Protein AF-0000000078825358 (afdb_homodimer)

Radius of gyration: 20.34 Å; Cα contacts (8 Å, |Δi|>4): 154; chains: 2; bounding box: 24×74×49 Å

pLDDT: mean 84.0, std 16.32, range [26.94, 98.69]

Secondary structure (DSSP, 8-state):
---------HHHHHHHHHHHHHHHHHHHHHHHHHTT--HHHHHHHHHHHHHHHHHHHHHHHHHHHHHHHHHHHHH---HHHHHHHHHHHHHT-/---------HHHHHHHHHHHHHHHHHHHHHHHHHTT--HHHHHHHHHHHHHHHHHHHHHHHHHHHHHHHHHHHHH---HHHHHHHHHHHHHT-

Nearest PDB structures (foldseek):
  5fmn-assembly1_B  TM=8.905E-01  e=5.724E-06  Synechocystis sp. PCC 6803
  4m1p-assembly1_A  TM=8.983E-01  e=9.996E-05  Geobacillus thermodenitrificans NG80-2
  4adz-assembly1_A-2  TM=8.937E-01  e=7.310E-04  Streptomyces lividans
  7mq3-assembly1_A  TM=7.924E-01  e=8.809E-04  Streptococcus pneumoniae D39
  5fmn-assembly1_B  TM=8.908E-01  e=6.743E-06  Synechocystis sp. PCC 6803

Sequence (186 aa):
MSQEKKHKHENTKMVINRLSRAIGHLESVKKMVQDERDCSEILIQMAAVKSAVNNIGKLILQDHLNHCITEAINTGDKSELEKFSDAIGKFMKMSQEKKHKHENTKMVINRLSRAIGHLESVKKMVQDERDCSEILIQMAAVKSAVNNIGKLILQDHLNHCITEAINTGDKSELEKFSDAIGKFMK

Structure (mmCIF, N/CA/C/O backbone):
data_AF-0000000078825358-model_v1
#
loop_
_entity.id
_entity.type
_entity.pdbx_description
1 polymer 'Uncharacterized protein'
#
loop_
_atom_site.group_PDB
_atom_site.id
_atom_site.type_symbol
_atom_site.label_atom_id
_atom_site.label_alt_id
_atom_site.label_comp_id
_atom_site.label_asym_id
_atom_site.label_entity_id
_atom_site.label_seq_id
_atom_site.pdbx_PDB_ins_code
_atom_site.Cartn_x
_atom_site.Cartn_y
_atom_site.Cartn_z
_atom_site.occupancy
_atom_site.B_iso_or_equiv
_atom_site.auth_seq_id
_atom_site.auth_comp_id
_atom_site.auth_asym_id
_atom_site.auth_atom_id
_atom_site.pdbx_PDB_model_num
ATOM 1 N N . MET A 1 1 ? 3.896 30.859 24.25 1 26.97 1 MET A N 1
ATOM 2 C CA . MET A 1 1 ? 3.746 29.406 24.312 1 26.97 1 MET A CA 1
ATOM 3 C C . MET A 1 1 ? 3.148 28.875 23.016 1 26.97 1 MET A C 1
ATOM 5 O O . MET A 1 1 ? 2.049 29.266 22.625 1 26.97 1 MET A O 1
ATOM 9 N N . SER A 1 2 ? 3.857 28.766 21.859 1 32.06 2 SER A N 1
ATOM 10 C CA . SER A 1 2 ? 3.473 28.5 20.469 1 32.06 2 SER A CA 1
ATOM 11 C C . SER A 1 2 ? 2.465 27.359 20.375 1 32.06 2 SER A C 1
ATOM 13 O O . SER A 1 2 ? 2.713 26.266 20.875 1 32.06 2 SER A O 1
ATOM 15 N N . GLN A 1 3 ? 1.145 27.594 20.609 1 31.33 3 GLN A N 1
ATOM 16 C CA . GLN A 1 3 ? 0.047 26.625 20.656 1 31.33 3 GLN A CA 1
ATOM 17 C C . GLN A 1 3 ? 0.237 25.531 19.609 1 31.33 3 GLN A C 1
ATOM 19 O O . GLN A 1 3 ? 0.234 25.812 18.406 1 31.33 3 GLN A O 1
ATOM 24 N N . GLU A 1 4 ? 1.235 24.766 19.688 1 39.16 4 GLU A N 1
ATOM 25 C CA . GLU A 1 4 ? 1.463 23.609 18.828 1 39.16 4 GLU A CA 1
ATOM 26 C C . GLU A 1 4 ? 0.147 22.938 18.438 1 39.16 4 GLU A C 1
ATOM 28 O O . GLU A 1 4 ? -0.538 22.375 19.297 1 39.16 4 GLU A O 1
ATOM 33 N N . LYS A 1 5 ? -0.804 23.781 17.797 1 45.09 5 LYS A N 1
ATOM 34 C CA . LYS A 1 5 ? -2.164 23.422 17.406 1 45.09 5 LYS A CA 1
ATOM 35 C C . LYS A 1 5 ? -2.248 21.953 17 1 45.09 5 LYS A C 1
ATOM 37 O O . LYS A 1 5 ? -1.494 21.5 16.141 1 45.09 5 LYS A O 1
ATOM 42 N N . LYS A 1 6 ? -2.473 21.172 18.031 1 47.84 6 LYS A N 1
ATOM 43 C CA . LYS A 1 6 ? -2.777 19.75 17.875 1 47.84 6 LYS A CA 1
ATOM 44 C C . LYS A 1 6 ? -3.777 19.531 16.75 1 47.84 6 LYS A C 1
ATOM 46 O O . LYS A 1 6 ? -4.832 20.156 16.703 1 47.84 6 LYS A O 1
ATOM 51 N N . HIS A 1 7 ? -3.42 19.422 15.508 1 46.88 7 HIS A N 1
ATOM 52 C CA . HIS A 1 7 ? -4.316 19.078 14.406 1 46.88 7 HIS A CA 1
ATOM 53 C C . HIS A 1 7 ? -5.176 17.875 14.758 1 46.88 7 HIS A C 1
ATOM 55 O O . HIS A 1 7 ? -4.676 16.75 14.82 1 46.88 7 HIS A O 1
ATOM 61 N N . LYS A 1 8 ? -5.977 18.156 15.844 1 50.81 8 LYS A N 1
ATOM 62 C C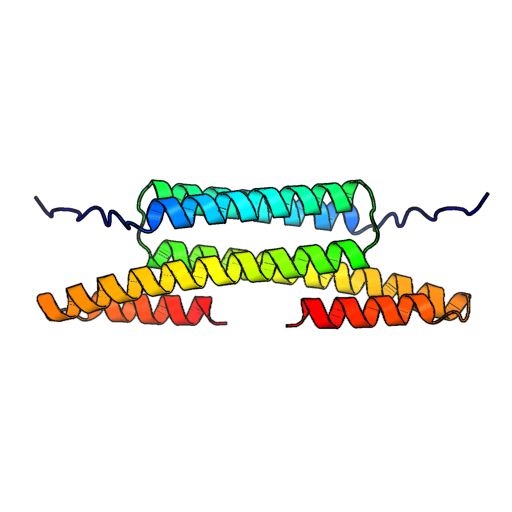A . LYS A 1 8 ? -6.965 17.109 16.047 1 50.81 8 LYS A CA 1
ATOM 63 C C . LYS A 1 8 ? -7.711 16.781 14.758 1 50.81 8 LYS A C 1
ATOM 65 O O . LYS A 1 8 ? -8.367 17.656 14.18 1 50.81 8 LYS A O 1
ATOM 70 N N . HIS A 1 9 ? -7.191 16.109 13.805 1 53.44 9 HIS A N 1
ATOM 71 C CA . HIS A 1 9 ? -7.922 15.789 12.586 1 53.44 9 HIS A CA 1
ATOM 72 C C . HIS A 1 9 ? -9.141 14.922 12.875 1 53.44 9 HIS A C 1
ATOM 74 O O . HIS A 1 9 ? -9.031 13.898 13.555 1 53.44 9 HIS A O 1
ATOM 80 N N . GLU A 1 10 ? -10.383 15.508 13.086 1 59.75 10 GLU A N 1
ATOM 81 C CA . GLU A 1 10 ? -11.562 14.656 13.008 1 59.75 10 GLU A CA 1
ATOM 82 C C . GLU A 1 10 ? -11.305 13.43 12.141 1 59.75 10 GLU A C 1
ATOM 84 O O . GLU A 1 10 ? -11.844 12.352 12.406 1 59.75 10 GLU A O 1
ATOM 89 N N . ASN A 1 11 ? -10.266 13.461 11.352 1 80.19 11 ASN A N 1
ATOM 90 C CA . ASN A 1 11 ? -10.031 12.367 10.406 1 80.19 11 ASN A CA 1
ATOM 91 C C . ASN A 1 11 ? -8.906 11.453 10.883 1 80.19 11 ASN A C 1
ATOM 93 O O . ASN A 1 11 ? -8.633 10.422 10.258 1 80.19 11 ASN A O 1
ATOM 97 N N . THR A 1 12 ? -8.461 11.883 12.117 1 87.69 12 THR A N 1
ATOM 98 C CA . THR A 1 12 ? -7.359 11.07 12.617 1 87.69 12 THR A CA 1
ATOM 99 C C . THR A 1 12 ? -7.824 9.648 12.922 1 87.69 12 THR A C 1
ATOM 101 O O . THR A 1 12 ? -7.172 8.68 12.531 1 87.69 12 THR A O 1
ATOM 104 N N . LYS A 1 13 ? -8.938 9.602 13.633 1 91.94 13 LYS A N 1
ATOM 105 C CA . LYS A 1 13 ? -9.461 8.281 13.977 1 91.94 13 LYS A CA 1
ATOM 106 C C . LYS A 1 13 ? -9.789 7.484 12.719 1 91.94 13 LYS A C 1
ATOM 108 O O . LYS A 1 13 ? -9.516 6.285 12.648 1 91.94 13 LYS A O 1
ATOM 113 N N . MET A 1 14 ? -10.375 8.148 11.797 1 93.5 14 MET A N 1
ATOM 114 C CA . MET A 1 14 ? -10.727 7.5 10.531 1 93.5 14 MET A CA 1
ATOM 115 C C . MET A 1 14 ? -9.477 7.008 9.812 1 93.5 14 MET A C 1
ATOM 117 O O . MET A 1 14 ? -9.445 5.879 9.312 1 93.5 14 MET A O 1
ATOM 121 N N . VAL A 1 15 ? -8.453 7.812 9.75 1 95.31 15 VAL A N 1
ATOM 122 C CA . VAL A 1 15 ? -7.207 7.457 9.086 1 95.31 15 VAL A CA 1
ATOM 123 C C . VAL A 1 15 ? -6.566 6.262 9.789 1 95.31 15 VAL A C 1
ATOM 125 O O . VAL A 1 15 ? -6.113 5.32 9.133 1 95.31 15 VAL A O 1
ATOM 128 N N . ILE A 1 16 ? -6.621 6.266 11.102 1 97 16 ILE A N 1
ATOM 129 C CA . ILE A 1 16 ? -6.039 5.188 11.891 1 97 16 ILE A CA 1
ATOM 130 C C . ILE A 1 16 ? -6.781 3.883 11.609 1 97 16 ILE A C 1
ATOM 132 O O . ILE A 1 16 ? -6.16 2.834 11.422 1 97 16 ILE A O 1
ATOM 136 N N . ASN A 1 17 ? -8.062 3.977 11.594 1 96.94 17 ASN A N 1
ATOM 137 C CA . ASN A 1 17 ? -8.867 2.789 11.32 1 96.94 17 ASN A CA 1
ATOM 138 C C . ASN A 1 17 ? -8.578 2.225 9.93 1 96.94 17 ASN A C 1
ATOM 140 O O . ASN A 1 17 ? -8.5 1.009 9.758 1 96.94 17 ASN A O 1
ATOM 144 N N . ARG A 1 18 ? -8.484 3.064 8.961 1 97.12 18 ARG A N 1
ATOM 145 C CA . ARG A 1 18 ? -8.195 2.619 7.602 1 97.12 18 ARG A CA 1
ATOM 146 C C . ARG A 1 18 ? -6.801 2.01 7.508 1 97.12 18 ARG A C 1
ATOM 148 O O . ARG A 1 18 ? -6.598 1.02 6.801 1 97.12 18 ARG A O 1
ATOM 155 N N . LEU A 1 19 ? -5.832 2.613 8.18 1 98.06 19 LEU A N 1
ATOM 156 C CA . LEU A 1 19 ? -4.484 2.051 8.234 1 98.06 19 LEU A CA 1
ATOM 157 C C . LEU A 1 19 ? -4.5 0.66 8.859 1 98.06 19 LEU A C 1
ATOM 159 O O . LEU A 1 19 ? -3.852 -0.259 8.352 1 98.06 19 LEU A O 1
ATOM 163 N N . SER A 1 20 ? -5.23 0.525 9.93 1 98.44 20 SER A N 1
ATOM 164 C CA . SER A 1 20 ? -5.344 -0.767 10.594 1 98.44 20 SER A CA 1
ATOM 165 C C . SER A 1 20 ? -5.926 -1.822 9.664 1 98.44 20 SER A C 1
ATOM 167 O O . SER A 1 20 ? -5.449 -2.959 9.625 1 98.44 20 SER A O 1
ATOM 169 N N . ARG A 1 21 ? -6.879 -1.431 8.922 1 98.31 21 ARG A N 1
ATOM 170 C CA . ARG A 1 21 ? -7.488 -2.355 7.977 1 98.31 21 ARG A CA 1
ATOM 171 C C . ARG A 1 21 ? -6.504 -2.75 6.883 1 98.31 21 ARG A C 1
ATOM 173 O O . ARG A 1 21 ? -6.426 -3.92 6.5 1 98.31 21 ARG A O 1
ATOM 180 N N . AL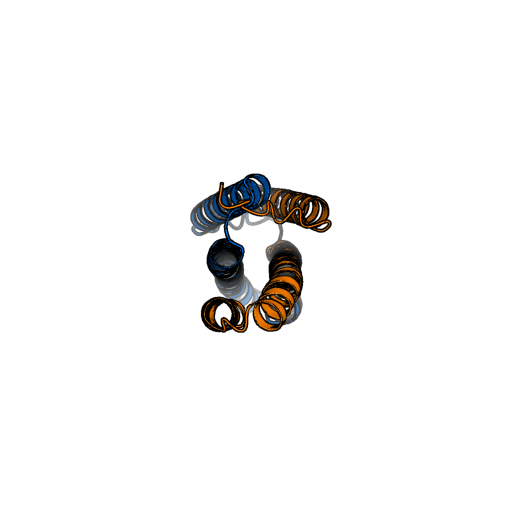A A 1 22 ? -5.785 -1.8 6.355 1 98.5 22 ALA A N 1
ATOM 181 C CA . ALA A 1 22 ? -4.801 -2.084 5.312 1 98.5 22 ALA A CA 1
ATOM 182 C C . ALA A 1 22 ? -3.707 -3.012 5.832 1 98.5 22 ALA A C 1
ATOM 184 O O . ALA A 1 22 ? -3.26 -3.914 5.121 1 98.5 22 ALA A O 1
ATOM 185 N N . ILE A 1 23 ? -3.275 -2.785 7.098 1 98.69 23 ILE A N 1
ATOM 186 C CA . ILE A 1 23 ? -2.268 -3.625 7.734 1 98.69 23 ILE A CA 1
ATOM 187 C C . ILE A 1 23 ? -2.787 -5.059 7.848 1 98.69 23 ILE A C 1
ATOM 189 O O . ILE A 1 23 ? -2.092 -6.008 7.477 1 98.69 23 ILE A O 1
ATOM 193 N N . GLY A 1 24 ? -3.979 -5.211 8.328 1 98.38 24 GLY A N 1
ATOM 194 C CA . GLY A 1 24 ? -4.578 -6.531 8.414 1 98.38 24 GLY A CA 1
ATOM 195 C C . GLY A 1 24 ? -4.676 -7.23 7.07 1 98.38 24 GLY A C 1
ATOM 196 O O . GLY A 1 24 ? -4.422 -8.43 6.973 1 98.38 24 GLY A O 1
ATOM 197 N N . HIS A 1 25 ? -5.078 -6.461 6.051 1 98.62 25 HIS A N 1
ATOM 198 C CA . HIS A 1 25 ? -5.184 -7.02 4.707 1 98.62 25 HIS A CA 1
ATOM 199 C C . HIS A 1 25 ? -3.828 -7.504 4.203 1 98.62 25 HIS A C 1
ATOM 201 O O . HIS A 1 25 ? -3.729 -8.594 3.625 1 98.62 25 HIS A O 1
ATOM 207 N N . LEU A 1 26 ? -2.756 -6.758 4.445 1 98.44 26 LEU A N 1
ATOM 208 C CA . LEU A 1 26 ? -1.415 -7.164 4.039 1 98.44 26 LEU A CA 1
ATOM 209 C C . LEU A 1 26 ? -0.979 -8.422 4.781 1 98.44 26 LEU A C 1
ATOM 211 O O . LEU A 1 26 ? -0.311 -9.289 4.211 1 98.44 26 LEU A O 1
ATOM 215 N N . GLU A 1 27 ? -1.339 -8.484 6.066 1 98.5 27 GLU A N 1
ATOM 216 C CA . GLU A 1 27 ? -1.047 -9.695 6.832 1 98.5 27 GLU A CA 1
ATOM 217 C C . GLU A 1 27 ? -1.723 -10.914 6.211 1 98.5 27 GLU A C 1
ATOM 219 O O . GLU A 1 27 ? -1.133 -11.992 6.152 1 98.5 27 GLU A O 1
ATOM 224 N N . SER A 1 28 ? -2.936 -10.711 5.781 1 98.31 28 SER A N 1
ATOM 225 C CA . SER A 1 28 ? -3.646 -11.797 5.113 1 98.31 28 SER A CA 1
ATOM 226 C C . SER A 1 28 ? -2.943 -12.203 3.822 1 98.31 28 SER A C 1
ATOM 228 O O . SER A 1 28 ? -2.82 -13.398 3.525 1 98.31 28 SER A O 1
ATOM 230 N N . VAL A 1 29 ? -2.49 -11.25 3.064 1 97.88 29 VAL A N 1
ATOM 231 C CA . VAL A 1 29 ? -1.772 -11.539 1.828 1 97.88 29 VAL A CA 1
ATOM 232 C C . VAL A 1 29 ? -0.504 -12.328 2.141 1 97.88 29 VAL A C 1
ATOM 234 O O . VAL A 1 29 ? -0.192 -13.305 1.461 1 97.88 29 VAL A O 1
ATOM 237 N N . LYS A 1 30 ? 0.25 -11.898 3.113 1 97.62 30 LYS A N 1
ATOM 238 C CA . LYS A 1 30 ? 1.453 -12.609 3.541 1 97.62 30 LYS A CA 1
ATOM 239 C C . LYS A 1 30 ? 1.146 -14.07 3.857 1 97.62 30 LYS A C 1
ATOM 241 O O . LYS A 1 30 ? 1.883 -14.969 3.443 1 97.62 30 LYS A O 1
ATOM 246 N N . LYS A 1 31 ? 0.069 -14.305 4.602 1 97.88 31 LYS A N 1
ATOM 247 C CA . LYS A 1 31 ? -0.357 -15.664 4.926 1 97.88 31 LYS A CA 1
ATOM 248 C C . LYS A 1 31 ? -0.679 -16.453 3.66 1 97.88 31 LYS A C 1
ATOM 250 O O . LYS A 1 31 ? -0.344 -17.641 3.559 1 97.88 31 LYS A O 1
ATOM 255 N N . MET A 1 32 ? -1.351 -15.781 2.711 1 96.12 32 MET A N 1
ATOM 256 C CA . MET A 1 32 ? -1.651 -16.438 1.441 1 96.12 32 MET A CA 1
ATOM 257 C C . MET A 1 32 ? -0.373 -16.891 0.75 1 96.12 32 MET A C 1
ATOM 259 O O . MET A 1 32 ? -0.333 -17.984 0.167 1 96.12 32 MET A O 1
ATOM 263 N N . VAL A 1 33 ? 0.634 -16.047 0.762 1 94.69 33 VAL A N 1
ATOM 264 C CA . VAL A 1 33 ? 1.916 -16.391 0.152 1 94.69 33 VAL A CA 1
ATOM 265 C C . VAL A 1 33 ? 2.543 -17.578 0.888 1 94.69 33 VAL A C 1
ATOM 267 O O . VAL A 1 33 ? 3.037 -18.516 0.26 1 94.69 33 VAL A O 1
ATOM 270 N N . GLN A 1 34 ? 2.518 -17.594 2.209 1 94.81 34 GLN A N 1
ATOM 271 C CA . GLN A 1 34 ? 3.041 -18.688 3.031 1 94.81 34 GLN A CA 1
ATOM 272 C C . GLN A 1 34 ? 2.314 -20 2.736 1 94.81 34 GLN A C 1
ATOM 274 O O . GLN A 1 34 ? 2.928 -21.062 2.738 1 94.81 34 GLN A O 1
ATOM 279 N N . ASP A 1 35 ? 1.059 -19.906 2.467 1 94.94 35 ASP A N 1
ATOM 280 C CA . ASP A 1 35 ? 0.215 -21.062 2.211 1 94.94 35 ASP A CA 1
ATOM 281 C C . ASP A 1 35 ? 0.295 -21.484 0.747 1 94.94 35 ASP A C 1
ATOM 283 O O . ASP A 1 35 ? -0.438 -22.375 0.312 1 94.94 35 ASP A O 1
ATOM 287 N N . GLU A 1 36 ? 1.077 -20.719 0.03 1 90.06 36 GLU A N 1
ATOM 288 C CA . GLU A 1 36 ? 1.315 -21.016 -1.38 1 90.06 36 GLU A CA 1
ATOM 289 C C . GLU A 1 36 ? 0.009 -21.047 -2.168 1 90.06 36 GLU A C 1
ATOM 291 O O . GLU A 1 36 ? -0.234 -21.953 -2.953 1 90.06 36 GLU A O 1
ATOM 296 N N . ARG A 1 37 ? -0.801 -20.078 -1.867 1 90.38 37 ARG A N 1
ATOM 297 C CA . ARG A 1 37 ? -2.053 -19.922 -2.6 1 90.38 37 ARG A CA 1
ATOM 298 C C . ARG A 1 37 ? -1.795 -19.531 -4.051 1 90.38 37 ARG A C 1
ATOM 300 O O . ARG A 1 37 ? -0.663 -19.203 -4.422 1 90.38 37 ARG A O 1
ATOM 307 N N . ASP A 1 38 ? -2.793 -19.578 -4.898 1 85.38 38 ASP A N 1
ATOM 308 C CA . ASP A 1 38 ? -2.715 -19.234 -6.316 1 85.38 38 ASP A CA 1
ATOM 309 C C . ASP A 1 38 ? -2.273 -17.781 -6.516 1 85.38 38 ASP A C 1
ATOM 311 O O . ASP A 1 38 ? -2.799 -16.875 -5.867 1 85.38 38 ASP A O 1
ATOM 315 N N . CYS A 1 39 ? -1.363 -17.594 -7.34 1 85.19 39 CYS A N 1
ATOM 316 C CA . CYS A 1 39 ? -0.762 -16.297 -7.578 1 85.19 39 CYS A CA 1
ATOM 317 C C . CYS A 1 39 ? -1.804 -15.297 -8.07 1 85.19 39 CYS A C 1
ATOM 319 O O . CYS A 1 39 ? -1.729 -14.102 -7.75 1 85.19 39 CYS A O 1
ATOM 321 N N . SER A 1 40 ? -2.734 -15.766 -8.906 1 83.81 40 SER A N 1
ATOM 322 C CA . SER A 1 40 ? -3.771 -14.867 -9.398 1 83.81 40 SER A CA 1
ATOM 323 C C . SER A 1 40 ? -4.605 -14.305 -8.25 1 83.81 40 SER A C 1
ATOM 325 O O . SER A 1 40 ? -4.969 -13.125 -8.266 1 83.81 40 SER A O 1
ATOM 327 N N . GLU A 1 41 ? -4.918 -15.117 -7.273 1 89.44 41 GLU A N 1
ATOM 328 C CA . GLU A 1 41 ? -5.656 -14.672 -6.094 1 89.44 41 GLU A CA 1
ATOM 329 C C . GLU A 1 41 ? -4.844 -13.68 -5.273 1 89.44 41 GLU A C 1
ATOM 331 O O . GLU A 1 41 ? -5.375 -12.664 -4.812 1 89.44 41 GLU A O 1
ATOM 336 N N . ILE A 1 42 ? -3.598 -13.984 -5.176 1 93.62 42 ILE A N 1
ATOM 337 C CA . ILE A 1 42 ? -2.707 -13.109 -4.422 1 93.62 42 ILE A CA 1
ATOM 338 C C . ILE A 1 42 ? -2.621 -11.742 -5.102 1 93.62 42 ILE A C 1
ATOM 340 O O . ILE A 1 42 ? -2.684 -10.711 -4.438 1 93.62 42 ILE A O 1
ATOM 344 N N . LEU A 1 43 ? -2.549 -11.75 -6.418 1 91.69 43 LEU A N 1
ATOM 345 C CA . LEU A 1 43 ? -2.422 -10.5 -7.168 1 91.69 43 LEU A CA 1
ATOM 346 C C . LEU A 1 43 ? -3.684 -9.656 -7.031 1 91.69 43 LEU A C 1
ATOM 348 O O . LEU A 1 43 ? -3.604 -8.43 -6.949 1 91.69 43 LEU A O 1
ATOM 352 N N . ILE A 1 44 ? -4.801 -10.281 -7.008 1 91.94 44 ILE A N 1
ATOM 353 C CA . ILE A 1 44 ? -6.059 -9.562 -6.844 1 91.94 44 ILE A CA 1
ATOM 354 C C . ILE A 1 44 ? -6.086 -8.883 -5.477 1 91.94 44 ILE A C 1
ATOM 356 O O . ILE A 1 44 ? -6.488 -7.719 -5.363 1 91.94 44 ILE A O 1
ATOM 360 N N . GLN A 1 45 ? -5.676 -9.609 -4.449 1 94.81 45 GLN A N 1
ATOM 361 C CA . GLN A 1 45 ? -5.637 -9.031 -3.111 1 94.81 45 GLN A CA 1
ATOM 362 C C . GLN A 1 45 ? -4.613 -7.91 -3.025 1 94.81 45 GLN A C 1
ATOM 364 O O . GLN A 1 45 ? -4.84 -6.902 -2.354 1 94.81 45 GLN A O 1
ATOM 369 N N . MET A 1 46 ? -3.477 -8.094 -3.705 1 95.38 46 MET A N 1
ATOM 370 C CA . MET A 1 46 ? -2.463 -7.043 -3.727 1 95.38 46 MET A CA 1
ATOM 371 C C . MET A 1 46 ? -3.008 -5.773 -4.375 1 95.38 46 MET A C 1
ATOM 373 O O . MET A 1 46 ? -2.693 -4.664 -3.941 1 95.38 46 MET A O 1
ATOM 377 N N . ALA A 1 47 ? -3.758 -5.895 -5.434 1 94.12 47 ALA A N 1
ATOM 378 C CA . ALA A 1 47 ? -4.387 -4.746 -6.086 1 94.12 47 ALA A CA 1
ATOM 379 C C . ALA A 1 47 ? -5.297 -3.996 -5.117 1 94.12 47 ALA A C 1
ATOM 381 O O . ALA A 1 47 ? -5.309 -2.764 -5.098 1 94.12 47 ALA A O 1
ATOM 382 N N . ALA A 1 48 ? -6.07 -4.746 -4.336 1 95.69 48 ALA A N 1
ATOM 383 C CA . ALA A 1 48 ? -6.973 -4.152 -3.355 1 95.69 48 ALA A CA 1
ATOM 384 C C . ALA A 1 48 ? -6.199 -3.387 -2.287 1 95.69 48 ALA A C 1
ATOM 386 O O . ALA A 1 48 ? -6.598 -2.291 -1.886 1 95.69 48 ALA A O 1
ATOM 387 N N . VAL A 1 49 ? -5.09 -3.936 -1.812 1 97.06 49 VAL A N 1
ATOM 388 C CA . VAL A 1 49 ? -4.27 -3.268 -0.809 1 97.06 49 VAL A CA 1
ATOM 389 C C . VAL A 1 49 ? -3.67 -1.991 -1.397 1 97.06 49 VAL A C 1
ATOM 391 O O . VAL A 1 49 ? -3.648 -0.948 -0.741 1 97.06 49 VAL A O 1
ATOM 394 N N . LYS A 1 50 ? -3.139 -2.055 -2.602 1 95.56 50 LYS A N 1
ATOM 395 C CA . LYS A 1 50 ? -2.584 -0.893 -3.289 1 95.56 50 LYS A CA 1
ATOM 396 C C . LYS A 1 50 ? -3.6 0.247 -3.348 1 95.56 50 LYS A C 1
ATOM 398 O O . LYS A 1 50 ? -3.271 1.394 -3.037 1 95.56 50 LYS A O 1
ATOM 403 N N . SER A 1 51 ? -4.812 -0.11 -3.742 1 95.81 51 SER A N 1
ATOM 404 C CA . SER A 1 51 ? -5.891 0.873 -3.812 1 95.81 51 SER A CA 1
ATOM 405 C C . SER A 1 51 ? -6.191 1.464 -2.439 1 95.81 51 SER A C 1
ATOM 407 O O . SER A 1 51 ? -6.379 2.674 -2.307 1 95.81 51 SER A O 1
ATOM 409 N N . ALA A 1 52 ? -6.262 0.592 -1.428 1 96.44 52 ALA A N 1
ATOM 410 C CA . ALA A 1 52 ? -6.527 1.042 -0.065 1 96.44 52 ALA A CA 1
ATOM 411 C C . ALA A 1 52 ? -5.465 2.027 0.408 1 96.44 52 ALA A C 1
ATOM 413 O O . ALA A 1 52 ? -5.785 3.094 0.936 1 96.44 52 ALA A O 1
ATOM 414 N N . VAL A 1 53 ? -4.188 1.742 0.206 1 96.88 53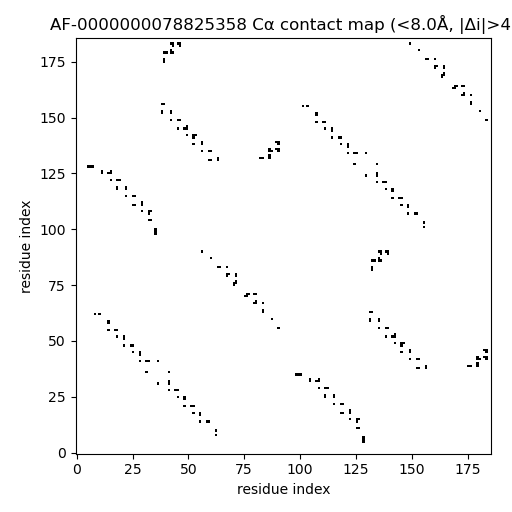 VAL A N 1
ATOM 415 C CA . VAL A 1 53 ? -3.074 2.59 0.618 1 96.88 53 VAL A CA 1
ATOM 416 C C . VAL A 1 53 ? -3.137 3.922 -0.125 1 96.88 53 VAL A C 1
ATOM 418 O O . VAL A 1 53 ? -2.953 4.984 0.475 1 96.88 53 VAL A O 1
ATOM 421 N N . ASN A 1 54 ? -3.395 3.838 -1.383 1 94.75 54 ASN A N 1
ATOM 422 C CA . ASN A 1 54 ? -3.539 5.047 -2.186 1 94.75 54 ASN A CA 1
ATOM 423 C C . ASN A 1 54 ? -4.668 5.934 -1.668 1 94.75 54 ASN A C 1
ATOM 425 O O . ASN A 1 54 ? -4.504 7.148 -1.55 1 94.75 54 ASN A O 1
ATOM 429 N N . A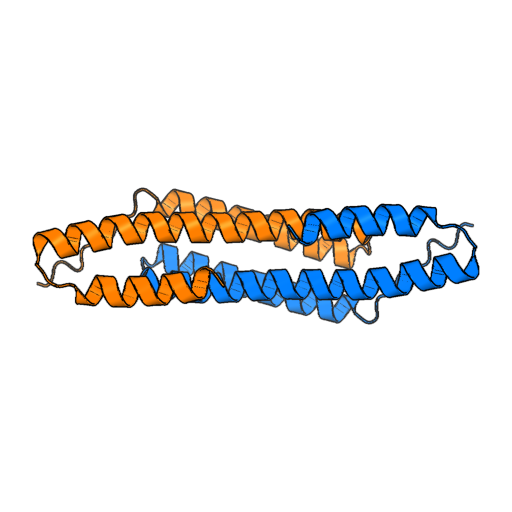SN A 1 55 ? -5.766 5.359 -1.363 1 95 55 ASN A N 1
ATOM 430 C CA . ASN A 1 55 ? -6.922 6.109 -0.891 1 95 55 ASN A CA 1
ATOM 431 C C . ASN A 1 55 ? -6.664 6.742 0.474 1 95 55 ASN A C 1
ATOM 433 O O . ASN A 1 55 ? -7.141 7.844 0.753 1 95 55 ASN A O 1
ATOM 437 N N . ILE A 1 56 ? -5.98 6.094 1.332 1 95.94 56 ILE A N 1
ATOM 438 C CA . ILE A 1 56 ? -5.598 6.648 2.625 1 95.94 56 ILE A CA 1
ATOM 439 C C . ILE A 1 56 ? -4.723 7.883 2.416 1 95.94 56 ILE A C 1
ATOM 441 O O . ILE A 1 56 ? -4.945 8.922 3.043 1 95.94 56 ILE A O 1
ATOM 445 N N . GLY A 1 57 ? -3.717 7.707 1.551 1 93.69 57 GLY A N 1
ATOM 446 C CA . GLY A 1 57 ? -2.873 8.844 1.229 1 93.69 57 GLY A CA 1
ATOM 447 C C . GLY A 1 57 ? -3.654 10.047 0.723 1 93.69 57 GLY A C 1
ATOM 448 O O . GLY A 1 57 ? -3.379 11.18 1.111 1 93.69 57 GLY A O 1
ATOM 449 N N . LYS A 1 58 ? -4.598 9.828 -0.123 1 92.56 58 LYS A N 1
ATOM 450 C CA . LYS A 1 58 ? -5.441 10.898 -0.648 1 92.56 58 LYS A CA 1
ATOM 451 C C . LYS A 1 58 ? -6.23 11.578 0.469 1 92.56 58 LYS A C 1
ATOM 453 O O . LYS A 1 58 ? -6.387 12.797 0.473 1 92.56 58 LYS A O 1
ATOM 458 N N . LEU A 1 59 ? -6.754 10.789 1.313 1 91.62 59 LEU A N 1
ATOM 459 C CA . LEU A 1 59 ? -7.5 11.328 2.445 1 91.62 59 LEU A CA 1
ATOM 460 C C . LEU A 1 59 ? -6.621 12.234 3.295 1 91.62 59 LEU A C 1
ATOM 462 O O . LEU A 1 59 ? -7.039 13.336 3.67 1 91.62 59 LEU A O 1
ATOM 466 N N . ILE A 1 60 ? -5.465 11.781 3.617 1 91.12 60 ILE A N 1
ATOM 467 C CA . ILE A 1 60 ? -4.516 12.562 4.402 1 91.12 60 ILE A CA 1
ATOM 468 C C . ILE A 1 60 ? -4.168 13.852 3.656 1 91.12 60 ILE A C 1
ATOM 470 O O . ILE A 1 60 ? -4.098 14.93 4.262 1 91.12 60 ILE A O 1
ATOM 474 N N . LEU A 1 61 ? -3.961 13.703 2.389 1 88.56 61 LEU A N 1
ATOM 475 C CA . LEU A 1 61 ? -3.639 14.852 1.541 1 88.56 61 LEU A CA 1
ATOM 476 C C . LEU A 1 61 ? -4.758 15.883 1.579 1 88.56 61 LEU A C 1
ATOM 478 O O . LEU A 1 61 ? -4.496 17.078 1.736 1 88.56 61 LEU A O 1
ATOM 482 N N . GLN A 1 62 ? -5.938 15.469 1.424 1 86.25 62 GLN A N 1
ATOM 483 C CA . GLN A 1 62 ? -7.094 16.359 1.439 1 86.25 62 GLN A CA 1
ATOM 484 C C . GLN A 1 62 ? -7.219 17.078 2.781 1 86.25 62 GLN A C 1
ATOM 486 O O . GLN A 1 62 ? -7.48 18.281 2.824 1 86.25 62 GLN A O 1
ATOM 491 N N . ASP A 1 63 ? -7.09 16.359 3.867 1 84.12 63 ASP A N 1
ATOM 492 C CA . ASP A 1 63 ? -7.141 16.953 5.203 1 84.12 63 ASP A CA 1
ATOM 493 C C . ASP A 1 63 ? -6.055 18.016 5.383 1 84.12 63 ASP A C 1
ATOM 495 O O . ASP A 1 63 ? -6.312 19.094 5.906 1 84.12 63 ASP A O 1
ATOM 499 N N . HIS A 1 64 ? -4.848 17.656 4.984 1 81.56 64 HIS A N 1
ATOM 500 C CA . HIS A 1 64 ? -3.707 18.562 5.082 1 81.56 64 HIS A CA 1
ATOM 501 C C . HIS A 1 64 ? -3.926 19.812 4.234 1 81.56 64 HIS A C 1
ATOM 503 O O . HIS A 1 64 ? -3.627 20.938 4.676 1 81.56 64 HIS A O 1
ATOM 509 N N . LEU A 1 65 ? -4.379 19.625 3.055 1 81.62 65 LEU A N 1
ATOM 510 C CA . LEU A 1 65 ? -4.641 20.734 2.148 1 81.62 65 LEU A CA 1
ATOM 511 C C . LEU A 1 65 ? -5.629 21.719 2.766 1 81.62 65 LEU A C 1
ATOM 513 O O . LEU A 1 65 ? -5.414 22.938 2.717 1 81.62 65 LEU A O 1
ATOM 517 N N . ASN A 1 66 ? -6.656 21.25 3.336 1 81.5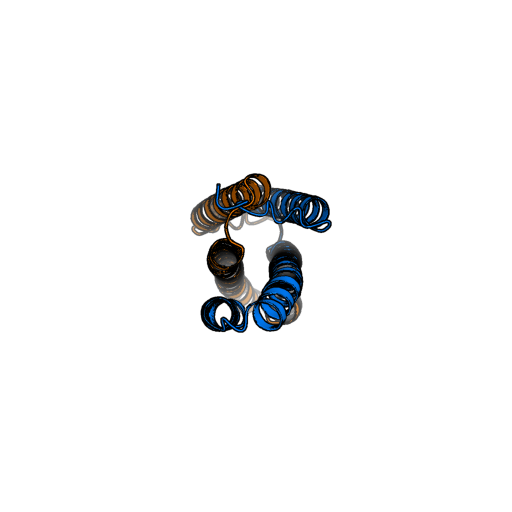6 66 ASN A N 1
ATOM 518 C CA . ASN A 1 66 ? -7.652 22.109 3.969 1 81.56 66 ASN A CA 1
ATOM 519 C C . ASN A 1 66 ? -7.047 22.906 5.113 1 81.56 66 ASN A C 1
ATOM 521 O O . ASN A 1 66 ? -7.332 24.109 5.254 1 81.56 66 ASN A O 1
ATOM 525 N N . HIS A 1 67 ? -6.23 22.281 5.883 1 79.12 67 HIS A N 1
ATOM 526 C CA . HIS A 1 67 ? -5.59 22.953 7.008 1 79.12 67 HIS A CA 1
ATOM 527 C C . HIS A 1 67 ? -4.586 24 6.527 1 79.12 67 HIS A C 1
ATOM 529 O O . HIS A 1 67 ? -4.566 25.125 7.031 1 79.12 67 HIS A O 1
ATOM 535 N N . CYS A 1 68 ? -3.742 23.562 5.582 1 77.81 68 CYS A N 1
ATOM 536 C CA . CYS A 1 68 ? -2.709 24.453 5.07 1 77.81 68 CYS A CA 1
ATOM 537 C C . CYS A 1 68 ? -3.326 25.672 4.387 1 77.81 68 CYS A C 1
ATOM 539 O O . CYS A 1 68 ? -2.846 26.797 4.555 1 77.81 68 CYS A O 1
ATOM 541 N N . ILE A 1 69 ? -4.336 25.484 3.609 1 79.31 69 ILE A N 1
ATOM 542 C CA . ILE A 1 69 ? -5.012 26.578 2.916 1 79.31 69 ILE A CA 1
ATOM 543 C C . ILE A 1 69 ? -5.641 27.531 3.936 1 79.31 69 ILE A C 1
ATOM 545 O O . ILE A 1 69 ? -5.5 28.75 3.824 1 79.31 69 ILE A O 1
ATOM 549 N N . THR A 1 70 ? -6.293 27.047 4.918 1 82.06 70 THR A N 1
ATOM 550 C CA . THR A 1 70 ? -6.91 27.859 5.953 1 82.06 70 THR A CA 1
ATOM 551 C C . THR A 1 70 ? -5.855 28.688 6.688 1 82.06 70 THR A C 1
ATOM 553 O O . THR A 1 70 ? -6.055 29.875 6.934 1 82.06 70 THR A O 1
ATOM 556 N N . GLU A 1 71 ? -4.758 28.047 6.988 1 79.56 71 GLU A N 1
ATOM 557 C CA . GLU A 1 71 ? -3.676 28.734 7.688 1 79.56 71 GLU A CA 1
ATOM 558 C C . GLU A 1 71 ? -3.061 29.828 6.816 1 79.56 71 GLU A C 1
ATOM 560 O O . GLU A 1 71 ? -2.785 30.922 7.293 1 79.56 71 GLU A O 1
ATOM 565 N N . ALA A 1 72 ? -2.871 29.5 5.539 1 81.25 72 ALA A N 1
ATOM 566 C CA . ALA A 1 72 ? -2.303 30.469 4.602 1 81.25 72 ALA A CA 1
ATOM 567 C C . ALA A 1 72 ? -3.211 31.688 4.453 1 81.25 72 ALA A C 1
ATOM 569 O O . ALA A 1 72 ? -2.732 32.812 4.402 1 81.25 72 ALA A O 1
ATOM 570 N N . ILE A 1 73 ? -4.418 31.438 4.402 1 83.56 73 ILE A N 1
ATOM 571 C CA . ILE A 1 73 ? -5.391 32.5 4.273 1 83.56 73 ILE A CA 1
ATOM 572 C C . ILE A 1 73 ? -5.359 33.375 5.523 1 83.56 73 ILE A C 1
ATOM 574 O O . ILE A 1 73 ? -5.395 34.625 5.426 1 83.56 73 ILE A O 1
ATOM 578 N N . ASN A 1 74 ? -5.176 32.781 6.68 1 88.06 74 ASN A N 1
ATOM 579 C CA . ASN A 1 74 ? -5.238 33.5 7.949 1 88.06 74 ASN A CA 1
ATOM 580 C C . ASN A 1 74 ? -3.938 34.25 8.234 1 88.06 74 ASN A C 1
ATOM 582 O O . ASN A 1 74 ? -3.957 35.344 8.812 1 88.06 74 ASN A O 1
ATOM 586 N N . THR A 1 75 ? -2.826 33.688 7.863 1 87.62 75 THR A N 1
ATOM 587 C CA . THR A 1 75 ? -1.543 34.25 8.281 1 87.62 75 THR A CA 1
ATOM 588 C C . THR A 1 75 ? -0.875 35 7.133 1 87.62 75 THR A C 1
ATOM 590 O O . THR A 1 75 ? 0.028 35.781 7.352 1 87.62 75 THR A O 1
ATOM 593 N N . GLY A 1 76 ? -1.198 34.688 5.91 1 85.81 76 GLY A N 1
ATOM 594 C CA . GLY A 1 76 ? -0.532 35.25 4.73 1 85.81 76 GLY A CA 1
ATOM 595 C C . GLY A 1 76 ? 0.787 34.562 4.43 1 85.81 76 GLY A C 1
ATOM 596 O O . GLY A 1 76 ? 1.552 35 3.58 1 85.81 76 GLY A O 1
ATOM 597 N N . ASP A 1 77 ? 1.181 33.594 5.254 1 80.56 77 ASP A N 1
ATOM 598 C CA . ASP A 1 77 ? 2.404 32.812 5.113 1 80.56 77 ASP A CA 1
ATOM 599 C C . ASP A 1 77 ? 2.182 31.609 4.215 1 80.56 77 ASP A C 1
ATOM 601 O O . ASP A 1 77 ? 1.405 30.703 4.551 1 80.56 77 ASP A O 1
ATOM 605 N N . LYS A 1 78 ? 2.85 31.578 3.021 1 80.44 78 LYS A N 1
ATOM 606 C CA . LYS A 1 78 ? 2.656 30.531 2.018 1 80.44 78 LYS A CA 1
ATOM 607 C C . LYS A 1 78 ? 3.684 29.422 2.182 1 80.44 78 LYS A C 1
ATOM 609 O O . LYS A 1 78 ? 3.689 28.453 1.41 1 80.44 78 LYS A O 1
ATOM 614 N N . SER A 1 79 ? 4.582 29.531 3.182 1 79.62 79 SER A N 1
ATOM 615 C CA . SER A 1 79 ? 5.652 28.562 3.363 1 79.62 79 SER A CA 1
ATOM 616 C C . SER A 1 79 ? 5.098 27.141 3.543 1 79.62 79 SER A C 1
ATOM 618 O O . SER A 1 79 ? 5.605 26.188 2.953 1 79.62 79 SER A O 1
ATOM 620 N N . GLU A 1 80 ? 3.959 27.031 4.344 1 73.5 80 GLU A N 1
ATOM 621 C CA . GLU A 1 80 ? 3.346 25.734 4.594 1 73.5 80 GLU A CA 1
ATOM 622 C C . GLU A 1 80 ? 2.723 25.156 3.322 1 73.5 80 GLU A C 1
ATOM 624 O O . GLU A 1 80 ? 2.729 23.953 3.111 1 73.5 80 GLU A O 1
ATOM 629 N N . LEU A 1 81 ? 2.355 26 2.389 1 75.25 81 LEU A N 1
ATOM 630 C CA . LEU A 1 81 ? 1.754 25.594 1.124 1 75.25 81 LEU A CA 1
ATOM 631 C C . LEU A 1 81 ? 2.801 24.984 0.193 1 75.25 81 LEU A C 1
ATOM 633 O O . LEU A 1 81 ? 2.514 24.031 -0.537 1 75.25 81 LEU A O 1
ATOM 637 N N . GLU A 1 82 ? 3.986 25.531 0.242 1 79 82 GLU A N 1
ATOM 638 C CA . GLU A 1 82 ? 5.07 25.016 -0.587 1 79 82 GLU A CA 1
ATOM 639 C C . GLU A 1 82 ? 5.473 23.609 -0.151 1 79 82 GLU A C 1
ATOM 641 O O . GLU A 1 82 ? 5.691 22.734 -0.99 1 79 82 GLU A O 1
ATOM 646 N N . LYS A 1 83 ? 5.613 23.453 1.16 1 73.5 83 LYS A N 1
ATOM 647 C CA . LYS A 1 83 ? 5.922 22.125 1.694 1 73.5 83 LYS A CA 1
ATOM 648 C C . LYS A 1 83 ? 4.848 21.125 1.309 1 73.5 83 LYS A C 1
ATOM 650 O O . LYS A 1 83 ? 5.16 19.984 0.941 1 73.5 83 LYS A O 1
ATOM 655 N N . PHE A 1 84 ? 3.621 21.609 1.349 1 75.44 84 PHE A N 1
ATOM 656 C CA . PHE A 1 84 ? 2.492 20.766 0.989 1 75.44 84 PHE A CA 1
ATOM 657 C C . PHE A 1 84 ? 2.543 20.391 -0.488 1 75.44 84 PHE A C 1
ATOM 659 O O . PHE A 1 84 ? 2.342 19.234 -0.847 1 75.44 84 PHE A O 1
ATOM 666 N N . SER A 1 85 ? 2.912 21.328 -1.333 1 79.25 85 SER A N 1
ATOM 667 C CA . SER A 1 85 ? 3.008 21.094 -2.77 1 79.25 85 SER A CA 1
ATOM 668 C C . SER A 1 85 ? 4.066 20.047 -3.09 1 79.25 85 SER A C 1
ATOM 670 O O . SER A 1 85 ? 3.854 19.172 -3.945 1 79.25 85 SER A O 1
ATOM 672 N N . ASP A 1 86 ? 5.113 20.031 -2.402 1 82.06 86 ASP A N 1
ATOM 673 C CA . ASP A 1 86 ? 6.184 19.062 -2.59 1 82.06 86 ASP A CA 1
ATOM 674 C C . ASP A 1 86 ? 5.723 17.656 -2.193 1 82.06 86 ASP A C 1
ATOM 676 O O . ASP A 1 86 ? 6.008 16.688 -2.891 1 82.06 86 ASP A O 1
ATOM 680 N N . ALA A 1 87 ? 5.066 17.547 -1.064 1 78.06 87 ALA A N 1
ATOM 681 C CA . ALA A 1 87 ? 4.531 16.281 -0.585 1 78.06 87 ALA A CA 1
ATOM 682 C C . ALA A 1 87 ? 3.52 15.695 -1.57 1 78.06 87 ALA A C 1
ATOM 684 O O . ALA A 1 87 ? 3.525 14.492 -1.843 1 78.06 87 ALA A O 1
ATOM 685 N N . ILE A 1 88 ? 2.732 16.547 -2.172 1 82.06 88 ILE A N 1
ATOM 686 C CA . ILE A 1 88 ? 1.764 16.141 -3.184 1 82.06 88 ILE A CA 1
ATOM 687 C C . ILE A 1 88 ? 2.492 15.547 -4.391 1 82.06 88 ILE A C 1
ATOM 689 O O . ILE A 1 88 ? 2.098 14.5 -4.914 1 82.06 88 ILE A O 1
ATOM 693 N N . GLY A 1 89 ? 3.502 16.203 -4.754 1 83.31 89 GLY A N 1
ATOM 694 C CA . GLY A 1 89 ? 4.285 15.711 -5.883 1 83.31 89 GLY A CA 1
ATOM 695 C C . GLY A 1 89 ? 4.863 14.328 -5.656 1 83.31 89 GLY A C 1
ATOM 696 O O . GLY A 1 89 ? 4.859 13.492 -6.562 1 83.31 89 GLY A O 1
ATOM 697 N N . LYS A 1 90 ? 5.254 14.094 -4.488 1 82 90 LYS A N 1
ATOM 698 C CA . LYS A 1 90 ? 5.855 12.805 -4.148 1 82 90 LYS A CA 1
ATOM 699 C C . LYS A 1 90 ? 4.797 11.711 -4.066 1 82 90 LYS A C 1
ATOM 701 O O . LYS A 1 90 ? 5.043 10.57 -4.461 1 82 90 LYS A O 1
ATOM 706 N N . PHE A 1 91 ? 3.674 12.109 -3.611 1 84.5 91 PHE A N 1
ATOM 707 C CA . PHE A 1 91 ? 2.621 11.117 -3.412 1 84.5 91 PHE A CA 1
ATOM 708 C C . PHE A 1 91 ? 1.935 10.781 -4.73 1 84.5 91 PHE A C 1
ATOM 710 O O . PHE A 1 91 ? 1.507 9.648 -4.945 1 84.5 91 PHE A O 1
ATOM 717 N N . MET A 1 92 ? 1.854 11.688 -5.672 1 77.25 92 MET A N 1
ATOM 718 C CA . MET A 1 92 ? 1.102 11.492 -6.91 1 77.25 92 MET A CA 1
ATOM 719 C C . MET A 1 92 ? 1.961 10.82 -7.969 1 77.25 92 MET A C 1
ATOM 721 O O . MET A 1 92 ? 1.49 10.547 -9.078 1 77.25 92 MET A O 1
ATOM 725 N N . LYS A 1 93 ? 3.145 10.383 -7.66 1 70.44 93 LYS A N 1
ATOM 726 C CA . LYS A 1 93 ? 3.979 9.695 -8.641 1 70.44 93 LYS A CA 1
ATOM 727 C C . LYS A 1 93 ? 3.561 8.234 -8.789 1 70.44 93 LYS A C 1
ATOM 729 O O . LYS A 1 93 ? 3.033 7.637 -7.848 1 70.44 93 LYS A O 1
ATOM 734 N N . MET B 1 1 ? -1.925 -39.219 -8.648 1 26.94 1 MET B N 1
ATOM 735 C CA . MET B 1 1 ? -1.706 -38.312 -7.512 1 26.94 1 MET B CA 1
ATOM 736 C C . MET B 1 1 ? -1.276 -36.938 -7.988 1 26.94 1 MET B C 1
ATOM 738 O O . MET B 1 1 ? -0.271 -36.812 -8.688 1 26.94 1 MET B O 1
ATOM 742 N N . SER B 1 2 ? -2.133 -36.031 -8.523 1 31.53 2 SER B N 1
ATOM 743 C CA . SER B 1 2 ? -1.939 -34.75 -9.227 1 31.53 2 SER B CA 1
ATOM 744 C C . SER B 1 2 ? -0.91 -33.875 -8.516 1 31.53 2 SER B C 1
ATOM 746 O O . SER B 1 2 ? -1.044 -33.594 -7.324 1 31.53 2 SER B O 1
ATOM 748 N N . GLN B 1 3 ? 0.428 -34.125 -8.703 1 31.2 3 GLN B N 1
ATOM 749 C CA . GLN B 1 3 ? 1.558 -33.469 -8.062 1 31.2 3 GLN B CA 1
ATOM 750 C C . GLN B 1 3 ? 1.279 -31.969 -7.859 1 31.2 3 GLN B C 1
ATOM 752 O O . GLN B 1 3 ? 1.103 -31.234 -8.828 1 31.2 3 GLN B O 1
ATOM 757 N N . GLU B 1 4 ? 0.317 -31.625 -7.102 1 38.84 4 GLU B N 1
ATOM 758 C CA . GLU B 1 4 ? 0.02 -30.25 -6.73 1 38.84 4 GLU B CA 1
ATOM 759 C C . GLU B 1 4 ? 1.298 -29.422 -6.594 1 38.84 4 GLU B C 1
ATOM 761 O O . GLU B 1 4 ? 2.094 -29.641 -5.68 1 38.84 4 GLU B O 1
ATOM 766 N N . LYS B 1 5 ? 2.141 -29.391 -7.727 1 44.19 5 LYS B N 1
ATOM 767 C CA . LYS B 1 5 ? 3.443 -28.75 -7.828 1 44.19 5 LYS B CA 1
ATOM 768 C C . LYS B 1 5 ? 3.496 -27.469 -6.98 1 44.19 5 LYS B C 1
ATOM 770 O O . LYS B 1 5 ? 2.641 -26.594 -7.113 1 44.19 5 LYS B O 1
ATOM 775 N N . LYS B 1 6 ? 3.818 -27.734 -5.723 1 47.56 6 LYS B N 1
ATOM 776 C CA . LYS B 1 6 ? 4.113 -26.672 -4.762 1 47.56 6 LYS B CA 1
ATOM 777 C C . LYS B 1 6 ? 4.992 -25.594 -5.383 1 47.56 6 LYS B C 1
ATOM 779 O O . LYS B 1 6 ? 6.027 -25.891 -5.984 1 47.56 6 LYS B O 1
ATOM 784 N N . HIS B 1 7 ? 4.508 -24.594 -6.062 1 46.88 7 HIS B N 1
ATOM 785 C CA . HIS B 1 7 ? 5.289 -23.484 -6.57 1 46.88 7 HIS B CA 1
ATOM 786 C C . HIS B 1 7 ? 6.215 -22.922 -5.496 1 46.88 7 HIS B C 1
ATOM 788 O O . HIS B 1 7 ? 5.762 -22.25 -4.566 1 46.88 7 HIS B O 1
ATOM 794 N N . LYS B 1 8 ? 7.121 -23.875 -5.09 1 50.81 8 LYS B N 1
ATOM 795 C CA . LYS B 1 8 ? 8.164 -23.297 -4.238 1 50.81 8 LYS B CA 1
ATOM 796 C C . LYS B 1 8 ? 8.781 -22.062 -4.875 1 50.81 8 LYS B C 1
ATOM 798 O O . LYS B 1 8 ? 9.344 -22.125 -5.969 1 50.81 8 LYS B O 1
ATOM 803 N N . HIS B 1 9 ? 8.195 -20.922 -4.891 1 53.47 9 HIS B N 1
ATOM 804 C CA . HIS B 1 9 ? 8.812 -19.734 -5.477 1 53.47 9 HIS B CA 1
ATOM 805 C C . HIS B 1 9 ? 10.094 -19.359 -4.75 1 53.47 9 HIS B C 1
ATOM 807 O O . HIS B 1 9 ? 10.117 -19.266 -3.521 1 53.47 9 HIS B O 1
ATOM 813 N N . GLU B 1 10 ? 11.32 -19.828 -5.211 1 59.69 10 GLU B N 1
ATOM 814 C CA . GLU B 1 10 ? 12.531 -19.188 -4.715 1 59.69 10 GLU B CA 1
ATOM 815 C C . GLU B 1 10 ? 12.25 -17.75 -4.273 1 59.69 10 GLU B C 1
ATOM 817 O O . GLU B 1 10 ? 12.867 -17.25 -3.33 1 59.69 10 GLU B O 1
ATOM 822 N N . ASN B 1 11 ? 11.133 -17.203 -4.68 1 79.88 11 ASN B N 1
ATOM 823 C CA . ASN B 1 11 ? 10.859 -15.805 -4.395 1 79.88 11 ASN B CA 1
ATOM 824 C C . ASN B 1 11 ? 9.828 -15.648 -3.277 1 79.88 11 ASN B C 1
ATOM 826 O O . ASN B 1 11 ? 9.539 -14.531 -2.842 1 79.88 11 ASN B O 1
ATOM 830 N N . THR B 1 12 ? 9.492 -16.906 -2.799 1 87.56 12 THR B N 1
ATOM 831 C CA . THR B 1 12 ? 8.484 -16.844 -1.747 1 87.56 12 THR B CA 1
ATOM 832 C C . THR B 1 12 ? 9.039 -16.156 -0.501 1 87.56 12 THR B C 1
ATOM 834 O O . THR B 1 12 ? 8.398 -15.281 0.072 1 87.56 12 THR B O 1
ATOM 837 N N . LYS B 1 13 ? 10.227 -16.609 -0.136 1 91.94 13 LYS B N 1
ATOM 838 C CA . LYS B 1 13 ? 10.844 -16.016 1.047 1 91.94 13 LYS B CA 1
ATOM 839 C C . LYS B 1 13 ? 11.078 -14.523 0.854 1 91.94 13 LYS B C 1
ATOM 841 O O . LYS B 1 13 ? 10.852 -13.734 1.771 1 91.94 13 LYS B O 1
ATOM 846 N N . MET B 1 14 ? 11.523 -14.188 -0.301 1 93.44 14 MET B N 1
ATOM 847 C CA . MET B 1 14 ? 11.773 -12.781 -0.62 1 93.44 14 MET B CA 1
ATOM 848 C C . MET B 1 14 ? 10.477 -11.977 -0.558 1 93.44 14 MET B C 1
ATOM 850 O O . MET B 1 14 ? 10.453 -10.883 0.009 1 93.44 14 MET B O 1
ATOM 854 N N . VAL B 1 15 ? 9.422 -12.492 -1.102 1 95.31 15 VAL B N 1
ATOM 855 C CA . VAL B 1 15 ? 8.133 -11.812 -1.113 1 95.31 15 VAL B CA 1
ATOM 856 C C . VAL B 1 15 ? 7.625 -11.641 0.316 1 95.31 15 VAL B C 1
ATOM 858 O O . VAL B 1 15 ? 7.152 -10.57 0.691 1 95.31 15 VAL B O 1
ATOM 861 N N . ILE B 1 16 ? 7.812 -12.664 1.122 1 97 16 ILE B N 1
ATOM 862 C CA . ILE B 1 16 ? 7.363 -12.633 2.51 1 97 16 ILE B CA 1
ATOM 863 C C . ILE B 1 16 ? 8.141 -11.555 3.271 1 97 16 ILE B C 1
ATOM 865 O O . ILE B 1 16 ? 7.551 -10.781 4.035 1 97 16 ILE B O 1
ATOM 869 N N . ASN B 1 17 ? 9.406 -11.531 3.062 1 96.94 17 ASN B N 1
ATOM 870 C CA . ASN B 1 17 ? 10.234 -10.531 3.732 1 96.94 17 ASN B CA 1
ATOM 871 C C . ASN B 1 17 ? 9.836 -9.117 3.338 1 96.94 17 ASN B C 1
ATOM 873 O O . ASN B 1 17 ? 9.797 -8.219 4.18 1 96.94 17 ASN B O 1
ATOM 877 N N . ARG B 1 18 ? 9.594 -8.898 2.09 1 97.12 18 ARG B N 1
ATOM 878 C CA . ARG B 1 18 ? 9.188 -7.578 1.618 1 97.12 18 ARG B CA 1
ATOM 879 C C . ARG B 1 18 ? 7.824 -7.191 2.176 1 97.12 18 ARG B C 1
ATOM 881 O O . ARG B 1 18 ? 7.598 -6.031 2.527 1 97.12 18 ARG B O 1
ATOM 888 N N . LEU B 1 19 ? 6.914 -8.141 2.229 1 98.12 19 LEU B N 1
ATOM 889 C CA . LEU B 1 19 ? 5.609 -7.895 2.834 1 98.12 19 LEU B CA 1
ATOM 890 C C . LEU B 1 19 ? 5.754 -7.504 4.301 1 98.12 19 LEU B C 1
ATOM 892 O O . LEU B 1 19 ? 5.102 -6.566 4.766 1 98.12 19 LEU B O 1
ATOM 896 N N . SER B 1 20 ? 6.59 -8.211 4.992 1 98.44 20 SER B N 1
ATOM 897 C CA . SER B 1 20 ? 6.836 -7.914 6.398 1 98.44 20 SER B CA 1
ATOM 898 C C . SER B 1 20 ? 7.371 -6.496 6.578 1 98.44 20 SER B C 1
ATOM 900 O O . SER B 1 20 ? 6.949 -5.781 7.492 1 98.44 20 SER B O 1
ATOM 902 N N . ARG B 1 21 ? 8.227 -6.121 5.723 1 98.31 21 ARG B N 1
ATOM 903 C CA . ARG B 1 21 ? 8.781 -4.773 5.789 1 98.31 21 ARG B CA 1
ATOM 904 C C . ARG B 1 21 ? 7.707 -3.725 5.516 1 98.31 21 ARG B C 1
ATOM 906 O O . ARG B 1 21 ? 7.648 -2.699 6.199 1 98.31 21 ARG B O 1
ATOM 913 N N . ALA B 1 22 ? 6.883 -3.957 4.535 1 98.44 22 ALA B N 1
ATOM 914 C CA . ALA B 1 22 ? 5.812 -3.018 4.207 1 98.44 22 ALA B CA 1
ATOM 915 C C . ALA B 1 22 ? 4.82 -2.893 5.363 1 98.44 22 ALA B C 1
ATOM 917 O O . ALA B 1 22 ? 4.348 -1.794 5.664 1 98.44 22 ALA B O 1
ATOM 918 N N . ILE B 1 23 ? 4.52 -4.031 6.02 1 98.69 23 ILE B N 1
ATOM 919 C CA . ILE B 1 23 ? 3.623 -4.047 7.168 1 98.69 23 ILE B CA 1
ATOM 920 C C . ILE B 1 23 ? 4.219 -3.213 8.305 1 98.69 23 ILE B C 1
ATOM 922 O O . ILE B 1 23 ? 3.539 -2.365 8.883 1 98.69 23 ILE B O 1
ATOM 926 N N . GLY B 1 24 ? 5.457 -3.438 8.602 1 98.38 24 GLY B N 1
ATOM 927 C CA . GLY B 1 24 ? 6.129 -2.646 9.625 1 98.38 24 GLY B CA 1
ATOM 928 C C . GLY B 1 24 ? 6.121 -1.159 9.32 1 98.38 24 GLY B C 1
ATOM 929 O O . GLY B 1 24 ? 5.918 -0.34 10.219 1 98.38 24 GLY B O 1
ATOM 930 N N . HIS B 1 25 ? 6.383 -0.822 8.031 1 98.62 25 HIS B N 1
ATOM 931 C CA . HIS B 1 25 ? 6.379 0.578 7.621 1 98.62 25 HIS B CA 1
ATOM 932 C C . HIS B 1 25 ? 5.004 1.208 7.82 1 98.62 25 HIS B C 1
ATOM 934 O O . HIS B 1 25 ? 4.898 2.332 8.32 1 98.62 25 HIS B O 1
ATOM 940 N N . LEU B 1 26 ? 3.926 0.487 7.504 1 98.44 26 LEU B N 1
ATOM 941 C CA . LEU B 1 26 ? 2.57 0.991 7.703 1 98.44 26 LEU B CA 1
ATOM 942 C C . LEU B 1 26 ? 2.273 1.182 9.188 1 98.44 26 LEU B C 1
ATOM 944 O O . LEU B 1 26 ? 1.594 2.137 9.57 1 98.44 26 LEU B O 1
ATOM 948 N N . GLU B 1 27 ? 2.766 0.25 10 1 98.56 27 GLU B N 1
ATOM 949 C CA . GLU B 1 27 ? 2.613 0.402 11.445 1 98.56 27 GLU B CA 1
ATOM 950 C C . GLU B 1 27 ? 3.281 1.684 11.938 1 98.56 27 GLU B C 1
ATOM 952 O O . GLU B 1 27 ? 2.74 2.379 12.797 1 98.56 27 GLU B O 1
ATOM 957 N N . SER B 1 28 ? 4.426 1.948 11.391 1 98.31 28 SER B N 1
ATOM 958 C CA . SER B 1 28 ? 5.117 3.184 11.742 1 98.31 28 SER B CA 1
ATOM 959 C C . SER B 1 28 ? 4.309 4.406 11.328 1 98.31 28 SER B C 1
ATOM 961 O O . SER B 1 28 ? 4.219 5.383 12.078 1 98.31 28 SER B O 1
ATOM 963 N N . VAL B 1 29 ? 3.738 4.367 10.156 1 97.88 29 VAL B N 1
ATOM 964 C CA . VAL B 1 29 ? 2.912 5.477 9.688 1 97.88 29 VAL B CA 1
ATOM 965 C C . VAL B 1 29 ? 1.723 5.668 10.625 1 97.88 29 VAL B C 1
ATOM 967 O O . VAL B 1 29 ? 1.391 6.801 10.992 1 97.88 29 VAL B O 1
ATOM 970 N N . LYS B 1 30 ? 1.049 4.602 10.984 1 97.62 30 LYS B N 1
ATOM 971 C CA . LYS B 1 30 ? -0.067 4.656 11.922 1 97.62 30 LYS B CA 1
ATOM 972 C C . LYS B 1 30 ? 0.343 5.344 13.219 1 97.62 30 LYS B C 1
ATOM 974 O O . LYS B 1 30 ? -0.386 6.195 13.734 1 97.62 30 LYS B O 1
ATOM 979 N N . LYS B 1 31 ? 1.496 4.969 13.75 1 97.88 31 LYS B N 1
ATOM 980 C CA . LYS B 1 31 ? 2.021 5.59 14.961 1 97.88 31 LYS B CA 1
ATOM 981 C C . LYS B 1 31 ? 2.252 7.086 14.758 1 97.88 31 LYS B C 1
ATOM 983 O O . LYS B 1 31 ? 1.967 7.891 15.641 1 97.88 31 LYS B O 1
ATOM 988 N N . MET B 1 32 ? 2.793 7.434 13.57 1 96.12 32 MET B N 1
ATOM 989 C CA . MET B 1 32 ? 2.998 8.844 13.266 1 96.12 32 MET B CA 1
ATOM 990 C C . MET B 1 32 ? 1.681 9.609 13.312 1 96.12 32 MET B C 1
ATOM 992 O O . MET B 1 32 ? 1.635 10.742 13.797 1 96.12 32 MET B O 1
ATOM 996 N N . VAL B 1 33 ? 0.64 9.016 12.766 1 94.62 33 VAL B N 1
ATOM 997 C CA . VAL B 1 33 ? -0.679 9.641 12.781 1 94.62 33 VAL B CA 1
ATOM 998 C C . VAL B 1 33 ? -1.172 9.781 14.219 1 94.62 33 VAL B C 1
ATOM 1000 O O . VAL B 1 33 ? -1.681 10.836 14.602 1 94.62 33 VAL B O 1
ATOM 1003 N N . GLN B 1 34 ? -1.01 8.781 15.055 1 94.81 34 GLN B N 1
ATOM 1004 C CA . GLN B 1 34 ? -1.394 8.805 16.469 1 94.81 34 GLN B CA 1
ATOM 1005 C C . GLN B 1 34 ? -0.639 9.891 17.219 1 94.81 34 GLN B C 1
ATOM 1007 O O . GLN B 1 34 ? -1.196 10.531 18.109 1 94.81 34 GLN B O 1
ATOM 1012 N N . ASP B 1 35 ? 0.575 10.102 16.859 1 94.88 35 ASP B N 1
ATOM 1013 C CA . ASP B 1 35 ? 1.443 11.07 17.516 1 94.88 35 ASP B CA 1
ATOM 1014 C C . ASP B 1 35 ? 1.235 12.469 16.938 1 94.88 35 ASP B C 1
ATOM 1016 O O . ASP B 1 35 ? 1.966 13.406 17.281 1 94.88 35 ASP B O 1
ATOM 1020 N N . GLU B 1 36 ? 0.352 12.508 15.977 1 90 36 GLU B N 1
ATOM 1021 C CA . GLU B 1 36 ? -0.015 13.773 15.352 1 90 36 GLU B CA 1
ATOM 1022 C C . GLU B 1 36 ? 1.202 14.461 14.742 1 90 36 GLU B C 1
ATOM 1024 O O . GLU B 1 36 ? 1.407 15.664 14.938 1 90 36 GLU B O 1
ATOM 1029 N N . ARG B 1 37 ? 1.993 13.656 14.102 1 90.31 37 ARG B N 1
ATOM 1030 C CA . ARG B 1 37 ? 3.154 14.188 13.391 1 90.31 37 ARG B CA 1
ATOM 1031 C C . ARG B 1 37 ? 2.727 15.062 12.219 1 90.31 37 ARG B C 1
ATOM 1033 O O . ARG B 1 37 ? 1.548 15.094 11.859 1 90.31 37 ARG B O 1
ATOM 1040 N N . ASP B 1 38 ? 3.629 15.797 11.617 1 85.31 38 ASP B N 1
ATOM 1041 C CA . ASP B 1 38 ? 3.387 16.688 10.484 1 85.31 38 ASP B CA 1
ATOM 1042 C C . ASP B 1 38 ? 2.855 15.906 9.281 1 85.31 38 ASP B C 1
ATOM 1044 O O . ASP B 1 38 ? 3.4 14.859 8.922 1 85.31 38 ASP B O 1
ATOM 1048 N N . CYS B 1 39 ? 1.859 16.375 8.719 1 85.12 39 CYS B N 1
ATOM 1049 C CA . CYS B 1 39 ? 1.174 15.711 7.617 1 85.12 39 CYS B CA 1
ATOM 1050 C C . CYS B 1 39 ? 2.109 15.523 6.426 1 85.12 39 CYS B C 1
ATOM 1052 O O . CYS B 1 39 ? 2.01 14.523 5.707 1 85.12 39 CYS B O 1
ATOM 1054 N N . SER B 1 40 ? 2.977 16.516 6.184 1 83.81 40 SER B N 1
ATOM 1055 C CA . SER B 1 40 ? 3.912 16.391 5.07 1 83.81 40 SER B CA 1
ATOM 1056 C C . SER B 1 40 ? 4.832 15.188 5.262 1 83.81 40 SER B C 1
ATOM 1058 O O . SER B 1 40 ? 5.133 14.469 4.301 1 83.81 40 SER B O 1
ATOM 1060 N N . GLU B 1 41 ? 5.277 14.953 6.469 1 89.38 41 GLU B N 1
ATOM 1061 C CA . GLU B 1 41 ? 6.113 13.797 6.785 1 89.38 41 GLU B CA 1
ATOM 1062 C C . GLU B 1 41 ? 5.344 12.492 6.605 1 89.38 41 GLU B C 1
ATOM 1064 O O . GLU B 1 41 ? 5.867 11.523 6.055 1 89.38 41 GLU B O 1
ATOM 1069 N N . ILE B 1 42 ? 4.125 12.547 7.031 1 93.62 42 ILE B N 1
ATOM 1070 C CA . ILE B 1 42 ? 3.277 11.359 6.918 1 93.62 42 ILE B CA 1
ATOM 1071 C C . ILE B 1 42 ? 3.053 11.031 5.445 1 93.62 42 ILE B C 1
ATOM 1073 O O . ILE B 1 42 ? 3.129 9.867 5.047 1 93.62 42 ILE B O 1
ATOM 1077 N N . LEU B 1 43 ? 2.842 12.047 4.633 1 91.69 43 LEU B N 1
ATOM 1078 C CA . LEU B 1 43 ? 2.576 11.844 3.215 1 91.69 43 LEU B CA 1
ATOM 1079 C C . LEU B 1 43 ? 3.801 11.266 2.51 1 91.69 43 LEU B C 1
ATOM 1081 O O . LEU B 1 43 ? 3.67 10.43 1.615 1 91.69 43 LEU B O 1
ATOM 1085 N N . ILE B 1 44 ? 4.957 11.703 2.9 1 92 44 ILE B N 1
ATOM 1086 C CA . ILE B 1 44 ? 6.188 11.188 2.314 1 92 44 ILE B CA 1
ATOM 1087 C C . ILE B 1 44 ? 6.324 9.703 2.631 1 92 44 ILE B C 1
ATOM 1089 O O . ILE B 1 44 ? 6.68 8.906 1.759 1 92 44 ILE B O 1
ATOM 1093 N N . GLN B 1 45 ? 6.055 9.344 3.879 1 94.88 45 GLN B N 1
ATOM 1094 C CA . GLN B 1 45 ? 6.125 7.934 4.266 1 94.88 45 GLN B CA 1
ATOM 1095 C C . GLN B 1 45 ? 5.059 7.113 3.549 1 94.88 45 GLN B C 1
ATOM 1097 O O . GLN B 1 45 ? 5.305 5.969 3.16 1 94.88 45 GLN B O 1
ATOM 1102 N N . MET B 1 46 ? 3.867 7.695 3.393 1 95.38 46 MET B N 1
ATOM 1103 C CA . MET B 1 46 ? 2.807 7.004 2.666 1 95.38 46 MET B CA 1
ATOM 1104 C C . MET B 1 46 ? 3.217 6.742 1.222 1 95.38 46 MET B C 1
ATOM 1106 O O . MET B 1 46 ? 2.896 5.695 0.661 1 95.38 46 MET B O 1
ATOM 1110 N N . ALA B 1 47 ? 3.861 7.68 0.582 1 94.19 47 ALA B N 1
ATOM 1111 C CA . ALA B 1 47 ? 4.363 7.496 -0.778 1 94.19 47 ALA B CA 1
ATOM 1112 C C . ALA B 1 47 ? 5.332 6.32 -0.852 1 94.19 47 ALA B C 1
ATOM 1114 O O . ALA B 1 47 ? 5.285 5.527 -1.798 1 94.19 47 ALA B O 1
ATOM 1115 N N . ALA B 1 48 ? 6.219 6.23 0.131 1 95.75 48 ALA B N 1
ATOM 1116 C CA . ALA B 1 48 ? 7.188 5.137 0.187 1 95.75 48 ALA B CA 1
ATOM 1117 C C . ALA B 1 48 ? 6.488 3.789 0.336 1 95.75 48 ALA B C 1
ATOM 1119 O O . ALA B 1 48 ? 6.875 2.809 -0.305 1 95.75 48 ALA B O 1
ATOM 1120 N N . VAL B 1 49 ? 5.469 3.701 1.175 1 97.12 49 VAL B N 1
ATOM 1121 C CA . VAL B 1 49 ? 4.723 2.461 1.364 1 97.12 49 VAL B CA 1
ATOM 1122 C C . VAL B 1 49 ? 4.004 2.088 0.07 1 97.12 49 VAL B C 1
ATOM 1124 O O . VAL B 1 49 ? 4 0.922 -0.332 1 97.12 49 VAL B O 1
ATOM 1127 N N . LYS B 1 50 ? 3.344 3.031 -0.568 1 95.62 50 LYS B N 1
ATOM 1128 C CA . LYS B 1 50 ? 2.666 2.807 -1.842 1 95.62 50 LYS B CA 1
ATOM 1129 C C . LYS B 1 50 ? 3.611 2.191 -2.867 1 95.62 50 LYS B C 1
ATOM 1131 O O . LYS B 1 50 ? 3.264 1.214 -3.533 1 95.62 50 LYS B O 1
ATOM 1136 N N . SER B 1 51 ? 4.801 2.791 -2.969 1 95.81 51 SER B N 1
ATOM 1137 C CA . SER B 1 51 ? 5.816 2.281 -3.887 1 95.81 51 SER B CA 1
ATOM 1138 C C . SER B 1 51 ? 6.227 0.858 -3.523 1 95.81 51 SER B C 1
ATOM 1140 O O 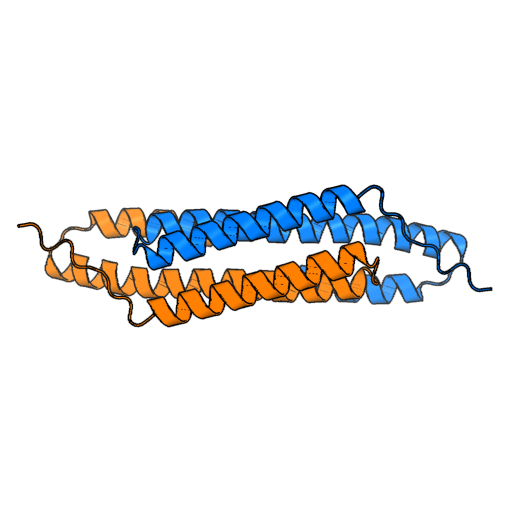. SER B 1 51 ? 6.367 0.004 -4.402 1 95.81 51 SER B O 1
ATOM 1142 N N . ALA B 1 52 ? 6.438 0.621 -2.227 1 96.44 52 ALA B N 1
ATOM 1143 C CA . ALA B 1 52 ? 6.824 -0.708 -1.758 1 96.44 52 ALA B CA 1
ATOM 1144 C C . ALA B 1 52 ? 5.766 -1.746 -2.119 1 96.44 52 ALA B C 1
ATOM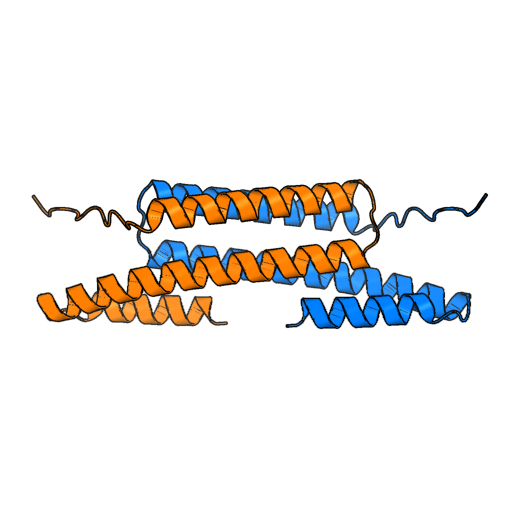 1146 O O . ALA B 1 52 ? 6.09 -2.809 -2.656 1 96.44 52 ALA B O 1
ATOM 1147 N N . VAL B 1 53 ? 4.5 -1.476 -1.889 1 96.94 53 VAL B N 1
ATOM 1148 C CA . VAL B 1 53 ? 3.395 -2.385 -2.178 1 96.94 53 VAL B CA 1
ATOM 1149 C C . VAL B 1 53 ? 3.314 -2.641 -3.68 1 96.94 53 VAL B C 1
ATOM 1151 O O . VAL B 1 53 ? 3.145 -3.783 -4.113 1 96.94 53 VAL B O 1
ATOM 1154 N N . ASN B 1 54 ? 3.447 -1.596 -4.426 1 94.75 54 ASN B N 1
ATOM 1155 C CA . ASN B 1 54 ? 3.449 -1.725 -5.879 1 94.75 54 ASN B CA 1
ATOM 1156 C C . ASN B 1 54 ? 4.582 -2.627 -6.359 1 94.75 54 ASN B C 1
ATOM 1158 O O . ASN B 1 54 ? 4.371 -3.492 -7.211 1 94.75 54 ASN B O 1
ATOM 1162 N N . ASN B 1 55 ? 5.73 -2.451 -5.848 1 94.94 55 ASN B N 1
ATOM 1163 C CA . ASN B 1 55 ? 6.895 -3.232 -6.254 1 94.94 55 ASN B CA 1
ATOM 1164 C C . ASN B 1 55 ? 6.746 -4.703 -5.871 1 94.94 55 ASN B C 1
ATOM 1166 O O . ASN B 1 55 ? 7.191 -5.586 -6.602 1 94.94 55 ASN B O 1
ATOM 1170 N N . ILE B 1 56 ? 6.188 -4.988 -4.754 1 95.88 56 ILE B N 1
ATOM 1171 C CA . ILE B 1 56 ? 5.914 -6.359 -4.344 1 95.88 56 ILE B CA 1
ATOM 1172 C C . ILE B 1 56 ? 4.965 -7.016 -5.34 1 95.88 56 ILE B C 1
ATOM 1174 O O . ILE B 1 56 ? 5.199 -8.141 -5.781 1 95.88 56 ILE B O 1
ATOM 1178 N N . GLY B 1 57 ? 3.873 -6.289 -5.641 1 93.69 57 GLY B N 1
ATOM 1179 C CA . GLY B 1 57 ? 2.945 -6.797 -6.637 1 93.69 57 GLY B CA 1
ATOM 1180 C C . GLY B 1 57 ? 3.609 -7.117 -7.961 1 93.69 57 GLY B C 1
ATOM 1181 O O . GLY B 1 57 ? 3.322 -8.148 -8.57 1 93.69 57 GLY B O 1
ATOM 1182 N N . LYS B 1 58 ? 4.473 -6.27 -8.422 1 92.5 58 LYS B N 1
ATOM 1183 C CA . LYS B 1 58 ? 5.203 -6.496 -9.664 1 92.5 58 LYS B CA 1
ATOM 1184 C C . LYS B 1 58 ? 6.066 -7.75 -9.578 1 92.5 58 LYS B C 1
ATOM 1186 O O . LYS B 1 58 ? 6.16 -8.516 -10.539 1 92.5 58 LYS B O 1
ATOM 1191 N N . LEU B 1 59 ? 6.723 -7.883 -8.508 1 91.56 59 LEU B N 1
ATOM 1192 C CA . LEU B 1 59 ? 7.555 -9.062 -8.297 1 91.56 59 LEU B CA 1
ATOM 1193 C C . LEU B 1 59 ? 6.723 -10.336 -8.383 1 91.56 59 LEU B C 1
ATOM 1195 O O . LEU B 1 59 ? 7.121 -11.297 -9.047 1 91.56 59 LEU B O 1
ATOM 1199 N N . ILE B 1 60 ? 5.625 -10.375 -7.711 1 91.06 60 ILE B N 1
ATOM 1200 C CA . ILE B 1 60 ? 4.723 -11.516 -7.734 1 91.06 60 ILE B CA 1
ATOM 1201 C C . ILE B 1 60 ? 4.242 -11.773 -9.156 1 91.06 60 ILE B C 1
ATOM 1203 O O . ILE B 1 60 ? 4.188 -12.922 -9.609 1 91.06 60 ILE B O 1
ATOM 1207 N N . LEU B 1 61 ? 3.908 -10.711 -9.805 1 88.56 61 LEU B N 1
ATOM 1208 C CA . LEU B 1 61 ? 3.447 -10.789 -11.188 1 88.56 61 LEU B CA 1
ATOM 1209 C C . LEU B 1 61 ? 4.512 -11.414 -12.078 1 88.56 61 LEU B C 1
ATOM 1211 O O . LEU B 1 61 ? 4.211 -12.305 -12.875 1 88.56 61 LEU B O 1
ATOM 1215 N N . GLN B 1 62 ? 5.695 -10.977 -11.977 1 86.31 62 GLN B N 1
ATOM 1216 C CA . GLN B 1 62 ? 6.801 -11.492 -12.781 1 86.31 62 GLN B CA 1
ATOM 1217 C C . GLN B 1 62 ? 7.027 -12.977 -12.516 1 86.31 62 GLN B C 1
ATOM 1219 O O . GLN B 1 62 ? 7.238 -13.75 -13.445 1 86.31 62 GLN B O 1
ATOM 1224 N N . ASP B 1 63 ? 7.059 -13.375 -11.266 1 84.19 63 ASP B N 1
ATOM 1225 C CA . ASP B 1 63 ? 7.223 -14.781 -10.898 1 84.19 63 ASP B CA 1
ATOM 1226 C C . ASP B 1 63 ? 6.109 -15.633 -11.492 1 84.19 63 ASP B C 1
ATOM 1228 O O . ASP B 1 63 ? 6.371 -16.719 -12.031 1 84.19 63 ASP B O 1
ATOM 1232 N N . HIS B 1 64 ? 4.879 -15.172 -11.344 1 81.5 64 HIS B N 1
ATOM 1233 C CA . HIS B 1 64 ? 3.715 -15.875 -11.875 1 81.5 64 HIS B CA 1
ATOM 1234 C C . HIS B 1 64 ? 3.783 -16 -13.391 1 81.5 64 HIS B C 1
ATOM 1236 O O . HIS B 1 64 ? 3.482 -17.062 -13.953 1 81.5 64 HIS B O 1
ATOM 1242 N N . LEU B 1 65 ? 4.113 -14.938 -14.023 1 81.75 65 LEU B N 1
ATOM 1243 C CA . LEU B 1 65 ? 4.223 -14.922 -15.477 1 81.75 65 LEU B CA 1
ATOM 1244 C C . LEU B 1 65 ? 5.223 -15.969 -15.953 1 81.75 65 LEU B C 1
ATOM 1246 O O . LEU B 1 65 ? 4.949 -16.703 -16.906 1 81.75 65 LEU B O 1
ATOM 1250 N N . ASN B 1 66 ? 6.328 -16.062 -15.344 1 81.56 66 ASN B N 1
ATOM 1251 C CA . ASN B 1 66 ? 7.34 -17.031 -15.727 1 81.56 66 ASN B CA 1
ATOM 1252 C C . ASN B 1 66 ? 6.824 -18.469 -15.578 1 81.56 66 ASN B C 1
ATOM 1254 O O . ASN B 1 66 ? 7.066 -19.312 -16.438 1 81.56 66 ASN B O 1
ATOM 1258 N N . HIS B 1 67 ? 6.121 -18.703 -14.523 1 79.19 67 HIS B N 1
ATOM 1259 C CA . HIS B 1 67 ? 5.574 -20.031 -14.281 1 79.19 67 HIS B CA 1
ATOM 1260 C C . HIS B 1 67 ? 4.477 -20.375 -15.289 1 79.19 67 HIS B C 1
ATOM 1262 O O . HIS B 1 67 ? 4.457 -21.469 -15.844 1 79.19 67 HIS B O 1
ATOM 1268 N N . CYS B 1 68 ? 3.564 -19.422 -15.445 1 77.75 68 CYS B N 1
ATOM 1269 C CA . CYS B 1 68 ? 2.443 -19.625 -16.344 1 77.75 68 CYS B CA 1
ATOM 1270 C C . CYS B 1 68 ? 2.928 -19.828 -17.781 1 77.75 68 CYS B C 1
ATOM 1272 O O . CYS B 1 68 ? 2.418 -20.703 -18.5 1 77.75 68 CYS B O 1
ATOM 1274 N N . ILE B 1 69 ? 3.857 -19.062 -18.219 1 79.38 69 ILE B N 1
ATOM 1275 C CA . ILE B 1 69 ? 4.406 -19.172 -19.578 1 79.38 69 ILE B CA 1
ATOM 1276 C C . ILE B 1 69 ? 5.094 -20.516 -19.75 1 79.38 69 ILE B C 1
ATOM 1278 O O . ILE B 1 69 ? 4.887 -21.203 -20.75 1 79.38 69 ILE B O 1
ATOM 1282 N N . THR B 1 70 ? 5.863 -20.953 -18.828 1 82 70 THR B N 1
ATOM 1283 C CA . THR B 1 70 ? 6.543 -22.234 -18.891 1 82 70 THR B CA 1
ATOM 1284 C C . THR B 1 70 ? 5.539 -23.375 -18.953 1 82 70 THR B C 1
ATOM 1286 O O . THR B 1 70 ? 5.703 -24.312 -19.75 1 82 70 THR B O 1
ATOM 1289 N N . GLU B 1 71 ? 4.516 -23.266 -18.156 1 79.62 71 GLU B N 1
ATOM 1290 C CA . GLU B 1 71 ? 3.484 -24.297 -18.156 1 79.62 71 GLU B CA 1
ATOM 1291 C C . GLU B 1 71 ? 2.732 -24.344 -19.484 1 79.62 71 GLU B C 1
ATOM 1293 O O . GLU B 1 71 ? 2.455 -25.422 -20.016 1 79.62 71 GLU B O 1
ATOM 1298 N N . ALA B 1 72 ? 2.416 -23.141 -20 1 81.31 72 ALA B N 1
ATOM 1299 C CA . ALA B 1 72 ? 1.707 -23.062 -21.266 1 81.31 72 ALA B CA 1
ATOM 1300 C C . ALA B 1 72 ? 2.533 -23.656 -22.406 1 81.31 72 ALA B C 1
ATOM 1302 O O . ALA B 1 72 ? 1.998 -24.359 -23.266 1 81.31 72 ALA B O 1
ATOM 1303 N N . ILE B 1 73 ? 3.73 -23.406 -22.359 1 83.56 73 ILE B N 1
ATOM 1304 C CA . ILE B 1 73 ? 4.633 -23.938 -23.375 1 83.56 73 ILE B CA 1
ATOM 1305 C C . ILE B 1 73 ? 4.688 -25.453 -23.266 1 83.56 73 ILE B C 1
ATOM 1307 O O . ILE B 1 73 ? 4.656 -26.156 -24.297 1 83.56 73 ILE B O 1
ATOM 1311 N N . ASN B 1 74 ? 4.648 -25.984 -22.047 1 88 74 ASN B N 1
ATOM 1312 C CA . ASN B 1 74 ? 4.805 -27.422 -21.828 1 88 74 ASN B CA 1
ATOM 1313 C C . ASN B 1 74 ? 3.508 -28.172 -22.094 1 88 74 ASN B C 1
ATOM 1315 O O . ASN B 1 74 ? 3.533 -29.312 -22.578 1 88 74 ASN B O 1
ATOM 1319 N N . THR B 1 75 ? 2.4 -27.594 -21.797 1 87.69 75 THR B N 1
ATOM 1320 C CA . THR B 1 75 ? 1.142 -28.328 -21.828 1 87.69 75 THR B CA 1
ATOM 1321 C C . THR B 1 75 ? 0.323 -27.938 -23.062 1 87.69 75 THR B C 1
ATOM 1323 O O . THR B 1 75 ? -0.592 -28.656 -23.453 1 87.69 75 THR B O 1
ATOM 1326 N N . GLY B 1 76 ? 0.538 -26.781 -23.625 1 85.88 76 GLY B N 1
ATOM 1327 C CA . GLY B 1 76 ? -0.268 -26.234 -24.703 1 85.88 76 GLY B CA 1
ATOM 1328 C C . GLY B 1 76 ? -1.576 -25.641 -24.234 1 85.88 76 GLY B C 1
ATOM 1329 O O . GLY B 1 76 ? -2.443 -25.297 -25.031 1 85.88 76 GLY B O 1
ATOM 1330 N N . ASP B 1 77 ? -1.84 -25.688 -22.938 1 80.56 77 ASP B N 1
ATOM 1331 C CA . ASP B 1 77 ? -3.031 -25.156 -22.297 1 80.56 77 ASP B CA 1
ATOM 1332 C C . ASP B 1 77 ? -2.842 -23.672 -21.938 1 80.56 77 ASP B C 1
ATOM 1334 O O . ASP B 1 77 ? -1.989 -23.328 -21.125 1 80.56 77 ASP B O 1
ATOM 1338 N N . LYS B 1 78 ? -3.631 -22.766 -22.594 1 80.62 78 LYS B N 1
ATOM 1339 C CA . LYS B 1 78 ? -3.492 -21.328 -22.438 1 80.62 78 LYS B CA 1
ATOM 1340 C C . LYS B 1 78 ? -4.441 -20.797 -21.359 1 80.62 78 LYS B C 1
ATOM 1342 O O . LYS B 1 78 ? -4.48 -19.594 -21.094 1 80.62 78 LYS B O 1
ATOM 1347 N N . SER B 1 79 ? -5.234 -21.688 -20.734 1 79.88 79 SER B N 1
ATOM 1348 C CA . SER B 1 79 ? -6.234 -21.266 -19.766 1 79.88 79 SER B CA 1
ATOM 1349 C C . SER B 1 79 ? -5.594 -20.484 -18.609 1 79.88 79 SER B C 1
ATOM 1351 O O . SER B 1 79 ? -6.113 -19.453 -18.188 1 79.88 79 SER B O 1
ATOM 1353 N N . GLU B 1 80 ? -4.395 -20.984 -18.125 1 73.44 80 GLU B N 1
ATOM 1354 C CA . GLU B 1 80 ? -3.699 -20.328 -17.016 1 73.44 80 GLU B CA 1
ATOM 1355 C C . GLU B 1 80 ? -3.18 -18.953 -17.438 1 73.44 80 GLU B C 1
ATOM 1357 O O . GLU B 1 80 ? -3.148 -18.031 -16.625 1 73.44 80 GLU B O 1
ATOM 1362 N N . LEU B 1 81 ? -2.945 -18.75 -18.703 1 75.38 81 LEU B N 1
ATOM 1363 C CA . LEU B 1 81 ? -2.453 -17.484 -19.234 1 75.38 81 LEU B CA 1
ATOM 1364 C C . LEU B 1 81 ? -3.557 -16.422 -19.234 1 75.38 81 LEU B C 1
ATOM 1366 O O . LEU B 1 81 ? -3.299 -15.25 -18.984 1 75.38 81 LEU B O 1
ATOM 1370 N N . GLU B 1 82 ? -4.75 -16.875 -19.5 1 79.06 82 GLU B N 1
ATOM 1371 C CA . GLU B 1 82 ? -5.887 -15.953 -19.516 1 79.06 82 GLU B CA 1
ATOM 1372 C C . GLU B 1 82 ? -6.176 -15.43 -18.109 1 79.06 82 GLU B C 1
ATOM 1374 O O . GLU B 1 82 ? -6.434 -14.234 -17.922 1 79.06 82 GLU B O 1
ATOM 1379 N N . LYS B 1 83 ? -6.176 -16.359 -17.172 1 73.69 83 LYS B N 1
ATOM 1380 C CA . LYS B 1 83 ? -6.367 -15.969 -15.781 1 73.69 83 LYS B CA 1
ATOM 1381 C C . LYS B 1 83 ? -5.293 -14.977 -15.344 1 73.69 83 LYS B C 1
ATOM 1383 O O . LYS B 1 83 ? -5.586 -14 -14.656 1 73.69 83 LYS B O 1
ATOM 1388 N N . PHE B 1 84 ? -4.109 -15.266 -15.844 1 75.38 84 PHE B N 1
ATOM 1389 C CA . PHE B 1 84 ? -2.984 -14.398 -15.516 1 75.38 84 PHE B CA 1
ATOM 1390 C C . PHE B 1 84 ? -3.168 -13.016 -16.141 1 75.38 84 PHE B C 1
ATOM 1392 O O . PHE B 1 84 ? -2.951 -12 -15.477 1 75.38 84 PHE B O 1
ATOM 1399 N N . SER B 1 85 ? -3.658 -12.945 -17.344 1 79.06 85 SER B N 1
ATOM 1400 C CA . SER B 1 85 ? -3.887 -11.688 -18.047 1 79.06 85 SER B CA 1
ATOM 1401 C C . SER B 1 85 ? -4.926 -10.836 -17.328 1 79.06 85 SER B C 1
ATOM 1403 O O . SER B 1 85 ? -4.766 -9.617 -17.203 1 79.06 85 SER B O 1
ATOM 1405 N N . ASP B 1 86 ? -5.891 -11.43 -16.766 1 82.19 86 ASP B N 1
ATOM 1406 C CA . ASP B 1 86 ? -6.93 -10.727 -16.031 1 82.19 86 ASP B CA 1
ATOM 1407 C C . ASP B 1 86 ? -6.371 -10.133 -14.734 1 82.19 86 ASP B C 1
ATOM 1409 O O . ASP B 1 86 ? -6.684 -8.992 -14.391 1 82.19 86 ASP B O 1
ATOM 1413 N N . ALA B 1 87 ? -5.598 -10.891 -14.016 1 78.12 87 ALA B N 1
ATOM 1414 C CA . ALA B 1 87 ? -4.961 -10.438 -12.781 1 78.12 87 ALA B CA 1
ATOM 1415 C C . ALA B 1 87 ? -4.031 -9.258 -13.047 1 78.12 87 ALA B C 1
ATOM 1417 O O . ALA B 1 87 ? -4.008 -8.297 -12.281 1 78.12 87 ALA B O 1
ATOM 1418 N N . ILE B 1 88 ? -3.35 -9.273 -14.156 1 82.12 88 ILE B N 1
ATOM 1419 C CA . ILE B 1 88 ? -2.473 -8.188 -14.57 1 82.12 88 ILE B CA 1
ATOM 1420 C C . ILE B 1 88 ? -3.293 -6.914 -14.781 1 82.12 88 ILE B C 1
ATOM 1422 O O . ILE B 1 88 ? -2.904 -5.836 -14.336 1 82.12 88 ILE B O 1
ATOM 1426 N N . GLY B 1 89 ? -4.367 -7.094 -15.406 1 83.25 89 GLY B N 1
ATOM 1427 C CA . GLY B 1 89 ? -5.238 -5.953 -15.648 1 83.25 89 GLY B CA 1
ATOM 1428 C C . GLY B 1 89 ? -5.723 -5.293 -14.375 1 83.25 89 GLY B C 1
ATOM 1429 O O . GLY B 1 89 ? -5.777 -4.062 -14.281 1 83.25 89 GLY B O 1
ATOM 1430 N N . LYS B 1 90 ? -5.98 -6.086 -13.438 1 82 90 LYS B N 1
ATOM 1431 C CA . LYS B 1 90 ? -6.484 -5.574 -12.164 1 82 90 LYS B CA 1
ATOM 1432 C C . LYS B 1 90 ? -5.371 -4.902 -11.367 1 82 90 LYS B C 1
ATOM 1434 O O . LYS B 1 90 ? -5.605 -3.893 -10.695 1 82 90 LYS B O 1
ATOM 1439 N N . PHE B 1 91 ? -4.23 -5.438 -11.508 1 84.38 91 PHE B N 1
ATOM 1440 C CA . PHE B 1 91 ? -3.119 -4.918 -10.719 1 84.38 91 PHE B CA 1
ATOM 1441 C C . PHE B 1 91 ? -2.559 -3.648 -11.352 1 84.38 91 PHE B C 1
ATOM 1443 O O . PHE B 1 91 ? -2.098 -2.75 -10.641 1 84.38 91 PHE B O 1
ATOM 1450 N N . MET B 1 92 ? -2.617 -3.463 -12.648 1 77.19 92 MET B N 1
ATOM 1451 C CA . MET B 1 92 ? -1.98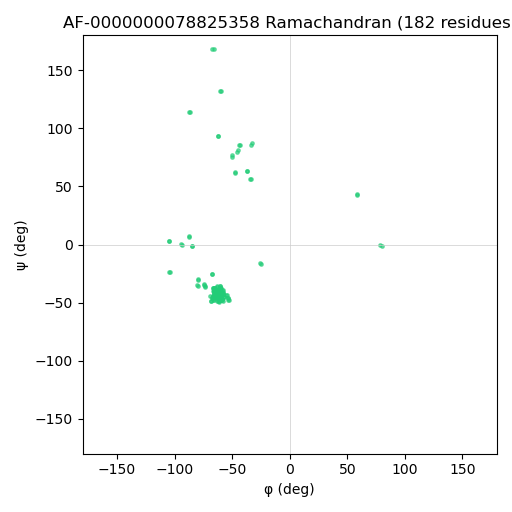9 -2.344 -13.344 1 77.19 92 MET B CA 1
ATOM 1452 C C . MET B 1 92 ? -2.92 -1.137 -13.383 1 77.19 92 MET B C 1
ATOM 1454 O O . MET B 1 92 ? -2.559 -0.087 -13.914 1 77.19 92 MET B O 1
ATOM 1458 N N . LYS B 1 93 ? -4.035 -1.176 -12.719 1 70.38 93 LYS B N 1
ATOM 1459 C CA . LYS B 1 93 ? -4.926 -0.02 -12.695 1 70.38 93 LYS B CA 1
ATOM 1460 C C . LYS B 1 93 ? -4.449 1.025 -11.695 1 70.38 93 LYS B C 1
ATOM 1462 O O . LYS B 1 93 ? -3.799 0.689 -10.695 1 70.38 93 LYS B O 1
#

InterPro domains:
  IPR003735 Metal-sensitive transcriptional repressor [PF02583] (12-89)
  IPR003735 Metal-sensitive transcriptional repressor [PTHR33677] (3-92)
  IPR038390 Metal-sensitive repressor, helix protomer superfamily [G3DSA:1.20.58.1000] (1-93)

Foldseek 3Di:
DPPPVPPPPPCPVVLVVLVVVLVVLVVVLVVCVVVVHDVVVSVVSVVVSVVSVLVSVVVVLVSLVVVLVVVCVVPVDCVSVVVSVVVVVVSVD/DPPPVPPPPPCPVVLVVLVVVLVVLVVVLVVCVVVVHDVVVSVVSVVVSVVSVLVSVVVVLVSLVVVLVVVCVVPVDCPSVVVSVVVVVVSVD

Solvent-accessible surface area (backbone atoms only — not comparable to full-atom values): 10277 Å² total; per-residue (Å²): 129,83,72,75,72,71,72,73,47,88,52,45,64,55,51,44,52,52,48,51,50,47,44,53,51,49,52,51,49,43,50,38,59,75,68,59,52,60,59,50,61,50,38,49,52,44,32,52,47,49,51,48,51,51,51,50,46,49,50,53,49,53,55,45,49,55,50,39,52,53,48,26,70,73,68,71,52,57,68,62,47,54,54,45,52,53,28,49,56,58,45,74,104,129,83,74,73,72,71,74,73,47,88,53,46,64,55,51,44,53,52,46,51,50,47,44,53,52,50,51,52,49,44,50,38,58,75,67,58,52,60,59,52,60,50,35,48,52,46,30,52,46,47,52,49,51,49,50,51,49,50,51,52,47,52,56,45,48,55,50,40,51,54,46,24,69,73,68,70,52,59,66,62,48,53,53,45,52,53,29,49,56,58,45,73,104

Organism: Clostridium kluyveri (strain ATCC 8527 / DSM 555 / NBRC 12016 / NCIMB 10680 / K1) (NCBI:txid431943)